Protein AF-A0AAP7IEJ0-F1 (afdb_monomer_lite)

Sequence (220 aa):
MKNLLIRNLKLRKWTIVIYAMLLLFSPLQLIIIPNSIFTNALYSAVAMILLFVSILDSGHVFRFNSKLGHRMAYDFFGSLPVSKKSLLNANYLTVIIFTLVGAAILSLYTMPNSHVSTSNIDFNISMPFSYIAVNFFAVPIAFKKYTEQKSDYISYIIYLLTMVILIPVIIVLLVVGICTLFNYSLGILNYFETIFNYGFLTLSIFCFVASYIIQYKKLI

pLDDT: mean 80.65, std 11.46, range [36.06, 94.75]

Radius of gyration: 19.85 Å; chains: 1; bounding box: 44×46×57 Å

Secondary structure (DSSP, 8-state):
-HHHHHHHHHHTHHHHHHHHHHHHHGGGGGTS-TTSHHHHHHHHHHHHHHHHHHHHHTTHHHHHHHHTTTTTHHHHHHHSSS-HHHHHHHHHHHHHHHHHHHHHHHHHS--------SSS------HHHHHHHHHHHHHHHH-SSBTTB--TT--HHHHHHIIIIIHHHHHHHHHHHHHHHTT--TTHHHHHHHHHHHHHHHHHHHHHHHHHHHHHHTT-

InterPro domains:
  IPR025699 ABC-2 membrane transporter-like [PF13346] (3-217)

Organism: NCBI:txid246432

Structure (mmCIF, N/CA/C/O backbone):
data_AF-A0AAP7IEJ0-F1
#
_entry.id   AF-A0AAP7IEJ0-F1
#
loop_
_atom_site.group_PDB
_atom_site.id
_atom_site.type_symbol
_atom_site.label_atom_id
_atom_site.label_alt_id
_atom_site.label_comp_id
_atom_site.label_asym_id
_atom_site.label_entity_id
_atom_site.label_seq_id
_atom_site.pdbx_PDB_ins_code
_atom_site.Cartn_x
_atom_site.Cartn_y
_atom_site.Cartn_z
_atom_site.occupancy
_atom_site.B_iso_or_equiv
_atom_site.auth_seq_id
_atom_site.auth_comp_id
_atom_site.auth_asym_id
_atom_site.auth_atom_id
_atom_site.pdbx_PDB_model_num
ATOM 1 N N . MET A 1 1 ? -9.147 -9.436 20.571 1.00 82.31 1 MET A N 1
ATOM 2 C CA . MET A 1 1 ? -8.418 -9.109 19.319 1.00 82.31 1 MET A CA 1
ATOM 3 C C . MET A 1 1 ? -8.530 -10.203 18.249 1.00 82.31 1 MET A C 1
ATOM 5 O O . MET A 1 1 ? -8.913 -9.872 17.136 1.00 82.31 1 MET A O 1
ATOM 9 N N . LYS A 1 2 ? -8.286 -11.491 18.557 1.00 85.50 2 LYS A N 1
ATOM 10 C CA . LYS A 1 2 ? -8.390 -12.614 17.591 1.00 85.50 2 LYS A CA 1
ATOM 11 C C . LYS A 1 2 ? -9.695 -12.622 16.775 1.00 85.50 2 LYS A C 1
ATOM 13 O O . LYS A 1 2 ? -9.652 -12.657 15.551 1.00 85.50 2 LYS A O 1
ATOM 18 N N . ASN A 1 3 ? -10.844 -12.492 17.438 1.00 86.62 3 ASN A N 1
ATOM 19 C CA . ASN A 1 3 ? -12.151 -12.499 16.764 1.00 86.62 3 ASN A CA 1
ATOM 20 C C . ASN A 1 3 ? -12.342 -11.313 15.799 1.00 86.62 3 ASN A C 1
ATOM 22 O O . ASN A 1 3 ? -12.987 -11.469 14.765 1.00 86.62 3 ASN A O 1
ATOM 26 N N . LEU A 1 4 ? -11.736 -10.152 16.086 1.00 84.75 4 LEU A N 1
ATOM 27 C CA . LEU A 1 4 ? -11.774 -8.984 15.196 1.00 84.75 4 LEU A CA 1
ATOM 28 C C . LEU A 1 4 ? -10.951 -9.224 13.930 1.00 84.75 4 LEU A C 1
ATOM 30 O O . LEU A 1 4 ? -11.407 -8.901 12.839 1.00 84.75 4 LEU A O 1
ATOM 34 N N . LEU A 1 5 ? -9.778 -9.850 14.056 1.00 85.00 5 LEU A N 1
ATOM 35 C CA . LEU A 1 5 ? -8.970 -10.232 12.896 1.00 85.00 5 LEU A CA 1
ATOM 36 C C . LEU A 1 5 ? -9.687 -11.271 12.030 1.00 85.00 5 LEU A C 1
ATOM 38 O O . LEU A 1 5 ? -9.751 -11.110 10.816 1.00 85.00 5 LEU A O 1
ATOM 42 N N . ILE A 1 6 ? -10.304 -12.286 12.643 1.00 87.75 6 ILE A N 1
ATOM 43 C CA . ILE A 1 6 ? -11.095 -13.290 11.914 1.00 87.75 6 ILE A CA 1
ATOM 44 C C . ILE A 1 6 ? -12.253 -12.625 11.163 1.00 87.75 6 ILE A C 1
ATOM 46 O O . ILE A 1 6 ? -12.478 -12.923 9.990 1.00 87.75 6 ILE A O 1
ATOM 50 N N . ARG A 1 7 ? -12.972 -11.694 11.803 1.00 88.69 7 ARG A N 1
ATOM 51 C CA . ARG A 1 7 ? -14.011 -10.894 11.142 1.00 88.69 7 ARG A CA 1
ATOM 52 C C . ARG A 1 7 ? -13.434 -10.141 9.945 1.00 88.69 7 ARG A C 1
ATOM 54 O O . ARG A 1 7 ? -13.989 -10.221 8.854 1.00 88.69 7 ARG A O 1
ATOM 61 N N . ASN A 1 8 ? -12.319 -9.441 10.134 1.00 87.69 8 ASN A N 1
ATOM 62 C CA . ASN A 1 8 ? -11.696 -8.641 9.085 1.00 87.69 8 ASN A CA 1
ATOM 63 C C . ASN A 1 8 ? -11.266 -9.499 7.881 1.00 87.69 8 ASN A C 1
ATOM 65 O O . ASN A 1 8 ? -11.499 -9.106 6.737 1.00 87.69 8 ASN A O 1
ATOM 69 N N . LEU A 1 9 ? -10.731 -10.699 8.128 1.00 86.81 9 LEU A N 1
ATOM 70 C CA . LEU A 1 9 ? -10.407 -11.680 7.088 1.00 86.81 9 LEU A CA 1
ATOM 71 C C . LEU A 1 9 ? -11.663 -12.179 6.360 1.00 86.81 9 LEU A C 1
ATOM 73 O O . LEU A 1 9 ? -11.697 -12.172 5.130 1.00 86.81 9 LEU A O 1
ATOM 77 N N . LYS A 1 10 ? -12.733 -12.527 7.089 1.00 87.94 10 LYS A N 1
ATOM 78 C CA . LYS A 1 10 ? -14.017 -12.950 6.493 1.00 87.94 10 LYS A CA 1
ATOM 79 C C . LYS A 1 10 ? -14.618 -11.866 5.594 1.00 87.94 10 LYS A C 1
ATOM 81 O O . LYS A 1 10 ? -15.086 -12.165 4.495 1.00 87.94 10 LYS A O 1
ATOM 86 N N . LEU A 1 11 ? -14.546 -10.601 6.011 1.00 86.06 11 LEU A N 1
ATOM 87 C CA . LEU A 1 11 ? -14.997 -9.459 5.206 1.00 86.06 11 LEU A CA 1
ATOM 88 C C . LEU A 1 11 ? -14.186 -9.307 3.907 1.00 86.06 11 LEU A C 1
ATOM 90 O O . LEU A 1 11 ? -14.676 -8.746 2.926 1.00 86.06 11 LEU A O 1
ATOM 94 N N . ARG A 1 12 ? -12.967 -9.846 3.850 1.00 86.38 12 ARG A N 1
ATOM 95 C CA . ARG A 1 12 ? -12.065 -9.783 2.691 1.00 86.38 12 ARG A CA 1
ATOM 96 C C . ARG A 1 12 ? -11.915 -11.108 1.943 1.00 86.38 12 ARG A C 1
ATOM 98 O O . ARG A 1 12 ? -10.995 -11.237 1.144 1.00 86.38 12 ARG A O 1
ATOM 105 N N . LYS A 1 13 ? -12.862 -12.043 2.102 1.00 87.94 13 LYS A N 1
ATOM 106 C CA . LYS A 1 13 ? -12.842 -13.353 1.422 1.00 87.94 13 LYS A CA 1
ATOM 107 C C . LYS A 1 13 ? -12.531 -13.272 -0.080 1.00 87.94 13 LYS A C 1
ATOM 109 O O . LYS A 1 13 ? -11.708 -14.027 -0.569 1.00 87.94 13 LYS A O 1
ATOM 114 N N . TRP A 1 14 ? -13.120 -12.311 -0.792 1.00 85.38 14 TRP A N 1
ATOM 115 C CA . TRP A 1 14 ? -12.901 -12.145 -2.232 1.00 85.38 14 TRP A CA 1
ATOM 116 C C . TRP A 1 14 ? -11.481 -11.692 -2.580 1.00 85.38 14 TRP A C 1
ATOM 118 O O . TRP A 1 14 ? -10.913 -12.201 -3.535 1.00 85.38 14 TRP A O 1
ATOM 128 N N . THR A 1 15 ? -10.884 -10.795 -1.789 1.00 85.88 15 THR A N 1
ATOM 129 C CA . THR A 1 15 ? -9.477 -10.400 -1.973 1.00 85.88 15 THR A CA 1
ATOM 130 C C . THR A 1 15 ? -8.556 -11.599 -1.755 1.00 85.88 15 THR A C 1
ATOM 132 O O . THR A 1 15 ? -7.642 -11.813 -2.536 1.00 85.88 15 THR A O 1
ATOM 135 N N . ILE A 1 16 ? -8.847 -12.432 -0.749 1.00 87.44 16 ILE A N 1
ATOM 136 C CA . ILE A 1 16 ? -8.089 -13.665 -0.485 1.00 87.44 16 ILE A CA 1
ATOM 137 C C . ILE A 1 16 ? -8.196 -14.638 -1.668 1.00 87.44 16 ILE A C 1
ATOM 139 O O . ILE A 1 16 ? -7.188 -15.200 -2.079 1.00 87.44 16 ILE A O 1
ATOM 143 N N . VAL A 1 17 ? -9.391 -14.810 -2.242 1.00 87.94 17 VAL A N 1
ATOM 144 C CA . VAL A 1 17 ? -9.594 -15.658 -3.431 1.00 87.94 17 VAL A CA 1
ATOM 145 C C . VAL A 1 17 ? -8.791 -15.135 -4.624 1.00 87.94 17 VAL A C 1
ATOM 147 O O . VAL A 1 17 ? -8.100 -15.917 -5.269 1.00 87.94 17 VAL A O 1
ATOM 150 N N . ILE A 1 18 ? -8.825 -13.824 -4.885 1.00 86.50 18 ILE A N 1
ATOM 151 C CA . ILE A 1 18 ? -8.051 -13.202 -5.973 1.00 86.50 18 ILE A CA 1
ATOM 152 C C . ILE A 1 18 ? -6.549 -13.419 -5.757 1.00 86.50 18 ILE A C 1
ATOM 154 O O . ILE A 1 18 ? -5.851 -13.833 -6.675 1.00 86.50 18 ILE A O 1
ATOM 158 N N . TYR A 1 19 ? -6.054 -13.199 -4.539 1.00 88.31 19 TYR A N 1
ATOM 159 C CA . TYR A 1 19 ? -4.651 -13.428 -4.195 1.00 88.31 19 TYR A CA 1
ATOM 160 C C . TYR A 1 19 ? -4.240 -14.894 -4.364 1.00 88.31 19 TYR A C 1
ATOM 162 O O . TYR A 1 19 ? -3.171 -15.167 -4.899 1.00 88.31 19 TYR A O 1
ATOM 170 N N . ALA A 1 20 ? -5.091 -15.839 -3.957 1.00 88.00 20 ALA A N 1
ATOM 171 C CA . ALA A 1 20 ? -4.837 -17.263 -4.145 1.00 88.00 20 ALA A CA 1
ATOM 172 C C . ALA A 1 20 ? -4.776 -17.637 -5.634 1.00 88.00 20 ALA A C 1
ATOM 174 O O . ALA A 1 20 ? -3.869 -18.357 -6.041 1.00 88.00 20 ALA A O 1
ATOM 175 N N . MET A 1 21 ? -5.689 -17.107 -6.455 1.00 86.69 21 MET A N 1
ATOM 176 C CA . MET A 1 21 ? -5.659 -17.301 -7.909 1.00 86.69 21 MET A CA 1
ATOM 177 C C . MET A 1 21 ? -4.380 -16.728 -8.523 1.00 86.69 21 MET A C 1
ATOM 179 O O . MET A 1 21 ? -3.697 -17.425 -9.265 1.00 86.69 21 MET A O 1
ATOM 183 N N . LEU A 1 22 ? -4.010 -15.493 -8.174 1.00 85.44 22 LEU A N 1
ATOM 184 C CA . LEU A 1 22 ? -2.763 -14.884 -8.640 1.00 85.44 22 LEU A CA 1
ATOM 185 C C . LEU A 1 22 ? -1.536 -15.702 -8.225 1.00 85.44 22 LEU A C 1
ATOM 187 O O . LEU A 1 22 ? -0.603 -15.852 -9.004 1.00 85.44 22 LEU A O 1
ATOM 191 N N . LEU A 1 23 ? -1.513 -16.266 -7.023 1.00 87.12 23 LEU A N 1
ATOM 192 C CA . LEU A 1 23 ? -0.389 -17.092 -6.594 1.00 87.12 23 LEU A CA 1
ATOM 193 C C . LEU A 1 23 ? -0.314 -18.392 -7.412 1.00 87.12 23 LEU A C 1
ATOM 195 O O . LEU A 1 23 ? 0.764 -18.750 -7.885 1.00 87.12 23 LEU A O 1
ATOM 199 N N . LEU A 1 24 ? -1.455 -19.043 -7.660 1.00 85.50 24 LEU A N 1
ATOM 200 C CA . LEU A 1 24 ? -1.544 -20.258 -8.480 1.00 85.50 24 LEU A CA 1
ATOM 201 C C . LEU A 1 24 ? -1.127 -20.033 -9.937 1.00 85.50 24 LEU A C 1
ATOM 203 O O . LEU A 1 24 ? -0.534 -20.923 -10.539 1.00 85.50 24 LEU A O 1
ATOM 207 N N . PHE A 1 25 ? -1.418 -18.857 -10.497 1.00 82.69 25 PHE A N 1
ATOM 208 C CA . PHE A 1 25 ? -1.042 -18.515 -11.869 1.00 82.69 25 PHE A CA 1
ATOM 209 C C . PHE A 1 25 ? 0.385 -17.972 -12.003 1.00 82.69 25 PHE A C 1
ATOM 211 O O . PHE A 1 25 ? 0.935 -18.011 -13.101 1.00 82.69 25 PHE A O 1
ATOM 218 N N . SER A 1 26 ? 1.018 -17.536 -10.908 1.00 80.69 26 SER A N 1
ATOM 219 C CA . SER A 1 26 ? 2.385 -17.003 -10.937 1.00 80.69 26 SER A CA 1
ATOM 220 C C . SER A 1 26 ? 3.431 -17.917 -11.604 1.00 80.69 26 SER A C 1
ATOM 222 O O . SER A 1 26 ? 4.205 -17.393 -12.400 1.00 80.69 26 SER A O 1
ATOM 224 N N . PRO A 1 27 ? 3.479 -19.255 -11.406 1.00 78.94 27 PRO A N 1
ATOM 225 C CA . PRO A 1 27 ? 4.491 -20.087 -12.062 1.00 78.94 27 PRO A CA 1
ATOM 226 C C . PRO A 1 27 ? 4.296 -20.205 -13.578 1.00 78.94 27 PRO A C 1
ATOM 228 O O . PRO A 1 27 ? 5.261 -20.485 -14.285 1.00 78.94 27 PRO A O 1
ATOM 231 N N . LEU A 1 28 ? 3.087 -19.964 -14.105 1.00 74.56 28 LEU A N 1
ATOM 232 C CA . LEU A 1 28 ? 2.837 -20.059 -15.548 1.00 74.56 28 LEU A CA 1
ATOM 233 C C . LEU A 1 28 ? 3.659 -19.043 -16.342 1.00 74.56 28 LEU A C 1
ATOM 235 O O . LEU A 1 28 ? 4.003 -19.313 -17.489 1.00 74.56 28 LEU A O 1
ATOM 239 N N . GLN A 1 29 ? 4.036 -17.916 -15.732 1.00 71.06 29 GLN A N 1
ATOM 240 C CA . GLN A 1 29 ? 4.868 -16.908 -16.388 1.00 71.06 29 GLN A CA 1
ATOM 241 C C . GLN A 1 29 ? 6.265 -17.430 -16.763 1.00 71.06 29 GLN A C 1
ATOM 243 O O . GLN A 1 29 ? 6.878 -16.889 -17.677 1.00 71.06 29 GLN A O 1
ATOM 248 N N . LEU A 1 30 ? 6.766 -18.462 -16.066 1.00 70.81 30 LEU A N 1
ATOM 249 C CA . LEU A 1 30 ? 8.084 -19.059 -16.312 1.00 70.81 30 LEU A CA 1
ATOM 250 C C . LEU A 1 30 ? 8.079 -19.992 -17.529 1.00 70.81 30 LEU A C 1
ATOM 252 O O . LEU A 1 30 ? 9.132 -20.305 -18.071 1.00 70.81 30 LEU A O 1
ATOM 256 N N . ILE A 1 31 ? 6.895 -20.449 -17.946 1.00 67.31 31 ILE A N 1
ATOM 257 C CA . ILE A 1 31 ? 6.710 -21.364 -19.081 1.00 67.31 31 ILE A CA 1
ATOM 258 C C . ILE A 1 31 ? 6.641 -20.579 -20.402 1.00 67.31 31 ILE A C 1
ATOM 260 O O . ILE A 1 31 ? 6.832 -21.136 -21.483 1.00 67.31 31 ILE A O 1
ATOM 264 N N . ILE A 1 32 ? 6.383 -19.271 -20.336 1.00 65.25 32 ILE A N 1
ATOM 265 C CA . ILE A 1 32 ? 6.261 -18.421 -21.516 1.00 65.25 32 ILE A CA 1
ATOM 266 C C . ILE A 1 32 ? 7.674 -18.076 -22.012 1.00 65.25 32 ILE A C 1
ATOM 268 O O . ILE A 1 32 ? 8.418 -17.341 -21.373 1.00 65.25 32 ILE A O 1
ATOM 272 N N . ILE A 1 33 ? 8.057 -18.621 -23.167 1.00 60.66 33 ILE A N 1
ATOM 273 C CA . ILE A 1 33 ? 9.369 -18.373 -23.778 1.00 60.66 33 ILE A CA 1
ATOM 274 C C . ILE A 1 33 ? 9.371 -16.957 -24.381 1.00 60.66 33 ILE A C 1
ATOM 276 O O . ILE A 1 33 ? 8.570 -16.685 -25.281 1.00 60.66 33 ILE A O 1
ATOM 280 N N . PRO A 1 34 ? 10.256 -16.045 -23.945 1.00 57.97 34 PRO A N 1
ATOM 281 C CA . PRO A 1 34 ? 10.328 -14.708 -24.509 1.00 57.97 34 PRO A CA 1
ATOM 282 C C . PRO A 1 34 ? 11.069 -14.804 -25.840 1.00 57.97 34 PRO A C 1
ATOM 284 O O . PRO A 1 34 ? 12.282 -14.948 -25.821 1.00 57.97 34 PRO A O 1
ATOM 287 N N . ASN A 1 35 ? 10.355 -14.829 -26.975 1.00 61.56 35 ASN A N 1
AT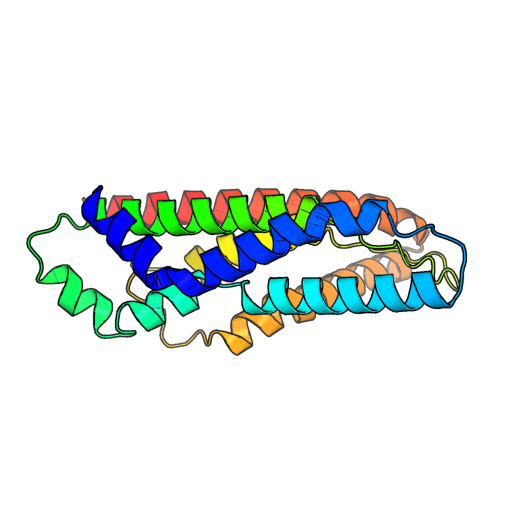OM 288 C CA . ASN A 1 35 ? 10.912 -14.524 -28.313 1.00 61.56 35 ASN A CA 1
ATOM 289 C C . ASN A 1 35 ? 9.889 -14.560 -29.469 1.00 61.56 35 ASN A C 1
ATOM 291 O O . ASN A 1 35 ? 10.276 -14.548 -30.635 1.00 61.56 35 ASN A O 1
ATOM 295 N N . SER A 1 36 ? 8.580 -14.568 -29.191 1.00 70.25 36 SER A N 1
ATOM 296 C CA . SER A 1 36 ? 7.550 -14.448 -30.232 1.00 70.25 36 SER A CA 1
ATOM 297 C C . SER A 1 36 ? 6.639 -13.239 -29.999 1.00 70.25 36 SER A C 1
ATOM 299 O O . SER A 1 36 ? 6.396 -12.817 -28.866 1.00 70.25 36 SER A O 1
ATOM 301 N N . ILE A 1 37 ? 6.082 -12.688 -31.080 1.00 71.44 37 ILE A N 1
ATOM 302 C CA . ILE A 1 37 ? 5.091 -11.598 -31.014 1.00 71.44 37 ILE A CA 1
ATOM 303 C C . ILE A 1 37 ? 3.883 -12.025 -30.162 1.00 71.44 37 ILE A C 1
ATOM 305 O O . ILE A 1 37 ? 3.365 -11.243 -29.367 1.00 71.44 37 ILE A O 1
ATOM 309 N N . PHE A 1 38 ? 3.484 -13.295 -30.271 1.00 71.75 38 PHE A N 1
ATOM 310 C CA . PHE A 1 38 ? 2.384 -13.876 -29.507 1.00 71.75 38 PHE A CA 1
ATOM 311 C C . PHE A 1 38 ? 2.667 -13.910 -27.998 1.00 71.75 38 PHE A C 1
ATOM 313 O O . PHE A 1 38 ? 1.821 -13.516 -27.197 1.00 71.75 38 PHE A O 1
ATOM 320 N N . THR A 1 39 ? 3.875 -14.311 -27.596 1.00 71.25 39 THR A N 1
ATOM 321 C CA . THR A 1 39 ? 4.274 -14.338 -26.181 1.00 71.25 39 THR A CA 1
ATOM 322 C C . THR A 1 39 ? 4.353 -12.932 -25.589 1.00 71.25 39 THR A C 1
ATOM 324 O O . THR A 1 39 ? 3.907 -12.727 -24.465 1.00 71.25 39 THR A O 1
ATOM 327 N N . ASN A 1 40 ? 4.811 -11.937 -26.357 1.00 70.38 40 ASN A N 1
ATOM 328 C CA . ASN A 1 40 ? 4.837 -10.538 -25.911 1.00 70.38 40 ASN A CA 1
ATOM 329 C C . ASN A 1 40 ? 3.425 -9.962 -25.713 1.00 70.38 40 ASN A C 1
ATOM 331 O O . ASN A 1 40 ? 3.187 -9.248 -24.739 1.00 70.38 40 ASN A O 1
ATOM 335 N N . ALA A 1 41 ? 2.480 -10.299 -26.597 1.00 73.81 41 ALA A N 1
ATOM 336 C CA . ALA A 1 41 ? 1.078 -9.905 -26.455 1.00 73.81 41 ALA A CA 1
ATOM 337 C C . ALA A 1 41 ? 0.404 -10.559 -25.233 1.00 73.81 41 ALA A C 1
ATOM 339 O O . ALA A 1 41 ? -0.362 -9.911 -24.521 1.00 73.81 41 ALA A O 1
ATOM 340 N N . LEU A 1 42 ? 0.715 -11.827 -24.945 1.00 73.00 42 LEU A N 1
ATOM 341 C CA . LEU A 1 42 ? 0.241 -12.495 -23.730 1.00 73.00 42 LEU A CA 1
ATOM 342 C C . LEU A 1 42 ? 0.823 -11.855 -22.464 1.00 73.00 42 LEU A C 1
ATOM 344 O O . LEU A 1 42 ? 0.076 -11.582 -21.525 1.00 73.00 42 LEU A O 1
ATOM 348 N N . TYR A 1 43 ? 2.125 -11.558 -22.443 1.00 72.88 43 TYR A N 1
ATOM 349 C CA . TYR A 1 43 ? 2.759 -10.880 -21.311 1.00 72.88 43 TYR A CA 1
ATOM 350 C C . TYR A 1 43 ? 2.184 -9.484 -21.064 1.00 72.88 43 TYR A C 1
ATOM 352 O O . TYR A 1 43 ? 1.935 -9.133 -19.911 1.00 72.88 43 TYR A O 1
ATOM 360 N N . SER A 1 44 ? 1.934 -8.694 -22.112 1.00 71.56 44 SER A N 1
ATOM 361 C CA . SER A 1 44 ? 1.339 -7.361 -21.958 1.00 71.56 44 SER A CA 1
ATOM 362 C C . SER A 1 44 ? -0.105 -7.428 -21.449 1.00 71.56 44 SER A C 1
ATOM 364 O O . SER A 1 44 ? -0.490 -6.625 -20.599 1.00 71.56 44 SER A O 1
ATOM 366 N N . ALA A 1 45 ? -0.888 -8.420 -21.884 1.00 77.44 45 ALA A N 1
ATOM 367 C CA . ALA A 1 45 ? -2.232 -8.658 -21.363 1.00 77.44 45 ALA A CA 1
ATOM 368 C C . ALA A 1 45 ? -2.208 -9.038 -19.873 1.00 77.44 45 ALA A C 1
ATOM 370 O O . ALA A 1 45 ? -2.962 -8.472 -19.078 1.00 77.44 45 ALA A O 1
ATOM 371 N N . VAL A 1 46 ? -1.307 -9.942 -19.471 1.00 77.00 46 VAL A N 1
ATOM 372 C CA . VAL A 1 46 ? -1.106 -10.309 -18.059 1.00 77.00 46 VAL A CA 1
ATOM 373 C C . VAL A 1 46 ? -0.667 -9.092 -17.243 1.00 77.00 46 VAL A C 1
ATOM 375 O O . VAL A 1 46 ? -1.219 -8.845 -16.170 1.00 77.00 46 VAL A O 1
ATOM 378 N N . ALA A 1 47 ? 0.257 -8.285 -17.768 1.00 73.81 47 ALA A N 1
ATOM 379 C CA . ALA A 1 47 ? 0.706 -7.056 -17.129 1.00 73.81 47 ALA A CA 1
ATOM 380 C C . ALA A 1 47 ? -0.442 -6.054 -16.918 1.00 73.81 47 ALA A C 1
ATOM 382 O O . ALA A 1 47 ? -0.602 -5.512 -15.824 1.00 73.81 47 ALA A O 1
ATOM 383 N N . MET A 1 48 ? -1.299 -5.866 -17.923 1.00 76.50 48 MET A N 1
ATOM 384 C CA . MET A 1 48 ? -2.472 -4.996 -17.825 1.00 76.50 48 MET A CA 1
ATOM 385 C C . MET A 1 48 ? -3.472 -5.495 -16.773 1.00 76.50 48 MET A C 1
ATOM 387 O O . MET A 1 48 ? -3.980 -4.704 -15.978 1.00 76.50 48 MET A O 1
ATOM 391 N N . ILE A 1 49 ? -3.730 -6.807 -16.721 1.00 80.50 49 ILE A N 1
ATOM 392 C CA . ILE A 1 49 ? -4.605 -7.412 -15.705 1.00 80.50 49 ILE A CA 1
ATOM 393 C C . ILE A 1 49 ? -4.031 -7.182 -14.305 1.00 80.50 49 ILE A C 1
ATOM 395 O O . ILE A 1 49 ? -4.759 -6.774 -13.402 1.00 80.50 49 ILE A O 1
ATOM 399 N N . LEU A 1 50 ? -2.730 -7.402 -14.116 1.00 79.38 50 LEU A N 1
ATOM 400 C CA . LEU A 1 50 ? -2.059 -7.192 -12.833 1.00 79.38 50 LEU A CA 1
ATOM 401 C C . LEU A 1 50 ? -2.088 -5.729 -12.396 1.00 79.38 50 LEU A C 1
ATOM 403 O O . LEU A 1 50 ? -2.335 -5.456 -11.224 1.00 79.38 50 LEU A O 1
ATOM 407 N N . LEU A 1 51 ? -1.883 -4.796 -13.327 1.00 79.69 51 LEU A N 1
ATOM 408 C CA . LEU A 1 51 ? -2.012 -3.362 -13.080 1.00 79.69 51 LEU A CA 1
ATOM 409 C C . LEU A 1 51 ? -3.449 -3.008 -12.680 1.00 79.69 51 LEU A C 1
ATOM 411 O O . LEU A 1 51 ? -3.674 -2.307 -11.698 1.00 79.69 51 LEU A O 1
ATOM 415 N N . PHE A 1 52 ? -4.449 -3.542 -13.376 1.00 80.94 52 PHE A N 1
ATOM 416 C CA . PHE A 1 52 ? -5.844 -3.308 -13.019 1.00 80.94 52 PHE A CA 1
ATOM 417 C C . PHE A 1 52 ? -6.185 -3.866 -11.629 1.00 80.94 52 PHE A C 1
ATOM 419 O O . PHE A 1 52 ? -6.825 -3.188 -10.821 1.00 80.94 52 PHE A O 1
ATOM 426 N N . VAL A 1 53 ? -5.718 -5.078 -11.315 1.00 81.44 53 VAL A N 1
ATOM 427 C CA . VAL A 1 53 ? -5.906 -5.689 -9.994 1.00 81.44 53 VAL A CA 1
ATOM 428 C C . VAL A 1 53 ? -5.184 -4.889 -8.910 1.00 81.44 53 VAL A C 1
ATOM 430 O O . VAL A 1 53 ? -5.773 -4.657 -7.854 1.00 81.44 53 VAL A O 1
ATOM 433 N N . SER A 1 54 ? -3.959 -4.414 -9.155 1.00 81.81 54 SER A N 1
ATOM 434 C CA . SER A 1 54 ? -3.221 -3.603 -8.183 1.00 81.81 54 SER A CA 1
ATOM 435 C C . SER A 1 54 ? -3.916 -2.271 -7.916 1.00 81.81 54 SER A C 1
ATOM 437 O O . SER A 1 54 ? -4.003 -1.870 -6.758 1.00 81.81 54 SER A O 1
ATOM 439 N N . ILE A 1 55 ? -4.488 -1.614 -8.931 1.00 83.00 55 ILE A N 1
ATOM 440 C CA . ILE A 1 55 ? -5.256 -0.372 -8.762 1.00 83.00 55 ILE A CA 1
ATOM 441 C C . ILE A 1 55 ? -6.552 -0.628 -7.989 1.00 83.00 55 ILE A C 1
ATOM 443 O O . ILE A 1 55 ? -6.842 0.079 -7.024 1.00 83.00 55 ILE A O 1
ATOM 447 N N . LEU A 1 56 ? -7.330 -1.644 -8.373 1.00 80.38 56 LEU A N 1
ATOM 448 C CA . LEU A 1 56 ? -8.592 -1.977 -7.700 1.00 80.38 56 LEU A CA 1
ATOM 449 C C . LEU A 1 56 ? -8.404 -2.412 -6.247 1.00 80.38 56 LEU A C 1
ATOM 451 O O . LEU A 1 56 ? -9.293 -2.244 -5.401 1.00 80.38 56 LEU A O 1
ATOM 455 N N . ASP A 1 57 ? -7.275 -3.046 -5.960 1.00 83.50 57 ASP A N 1
ATOM 456 C CA . ASP A 1 57 ? -6.952 -3.487 -4.618 1.00 83.50 57 ASP A CA 1
ATOM 457 C C . ASP A 1 57 ? -6.143 -2.451 -3.829 1.00 83.50 57 ASP A C 1
ATOM 459 O O . ASP A 1 57 ? -6.080 -2.524 -2.606 1.00 83.50 57 ASP A O 1
ATOM 463 N N . SER A 1 58 ? -5.627 -1.413 -4.488 1.00 84.12 58 SER A N 1
ATOM 464 C CA . SER A 1 58 ? -5.083 -0.234 -3.822 1.00 84.12 58 SER A CA 1
ATOM 465 C C . SER A 1 58 ? -6.172 0.534 -3.075 1.00 84.12 58 SER A C 1
ATOM 467 O O . SER A 1 58 ? -7.358 0.536 -3.426 1.00 84.12 58 SER A O 1
ATOM 469 N N . GLY A 1 59 ? -5.771 1.207 -1.998 1.00 82.00 59 GLY A N 1
ATOM 470 C CA . GLY A 1 59 ? -6.697 1.905 -1.115 1.00 82.00 59 GLY A CA 1
ATOM 471 C C . GLY A 1 59 ? -7.665 0.941 -0.427 1.00 82.00 59 GLY A C 1
ATOM 472 O O . GLY A 1 59 ? -8.807 1.301 -0.128 1.00 82.00 59 GLY A O 1
ATOM 473 N N . HIS A 1 60 ? -7.250 -0.296 -0.141 1.00 87.19 60 HIS A N 1
ATOM 474 C CA . HIS A 1 60 ? -8.166 -1.302 0.395 1.00 87.19 60 HIS A CA 1
ATOM 475 C C . HIS A 1 60 ? -8.755 -0.955 1.758 1.00 87.19 60 HIS A C 1
ATOM 477 O O . HIS A 1 60 ? -9.742 -1.562 2.173 1.00 87.19 60 HIS A O 1
ATOM 483 N N . VAL A 1 61 ? -8.171 0.001 2.479 1.00 87.56 61 VAL A N 1
ATOM 484 C CA . VAL A 1 61 ? -8.723 0.536 3.731 1.00 87.56 61 VAL A CA 1
ATOM 485 C C . VAL A 1 61 ? -10.117 1.130 3.502 1.00 87.56 61 VAL A C 1
ATOM 487 O O . VAL A 1 61 ? -11.027 0.876 4.288 1.00 87.56 61 VAL A O 1
ATOM 490 N N . PHE A 1 62 ? -10.333 1.811 2.372 1.00 86.38 62 PHE A N 1
ATOM 491 C CA . PHE A 1 62 ? -11.638 2.352 1.982 1.00 86.38 62 PHE A CA 1
ATOM 492 C C . PHE A 1 62 ? -12.673 1.249 1.752 1.00 86.38 62 PHE A C 1
ATOM 494 O O . PHE A 1 62 ? -13.782 1.310 2.287 1.00 86.38 62 PHE A O 1
ATOM 501 N N . ARG A 1 63 ? -12.295 0.203 1.005 1.00 84.75 63 ARG A N 1
ATOM 502 C CA . ARG A 1 63 ? -13.154 -0.966 0.754 1.00 84.75 63 ARG A CA 1
ATOM 503 C C . ARG A 1 63 ? -13.467 -1.707 2.048 1.00 84.75 63 ARG A C 1
ATOM 505 O O . ARG A 1 63 ? -14.595 -2.136 2.264 1.00 84.75 63 ARG A O 1
ATOM 512 N N . PHE A 1 64 ? -12.506 -1.821 2.950 1.00 85.19 64 PHE A N 1
ATOM 513 C CA . PHE A 1 64 ? -12.753 -2.424 4.251 1.00 85.19 64 PHE A CA 1
ATOM 514 C C . PHE A 1 64 ? -13.710 -1.599 5.110 1.00 85.19 64 PHE A C 1
ATOM 516 O O . PHE A 1 64 ? -14.669 -2.165 5.625 1.00 85.19 64 PHE A O 1
ATOM 523 N N . ASN A 1 65 ? -13.547 -0.275 5.164 1.00 85.94 65 ASN A N 1
ATOM 524 C CA . ASN A 1 65 ? -14.493 0.598 5.856 1.00 85.94 65 ASN A CA 1
ATOM 525 C C . ASN A 1 65 ? -15.915 0.512 5.272 1.00 85.94 65 ASN A C 1
ATOM 527 O O . ASN A 1 65 ? -16.892 0.506 6.015 1.00 85.94 65 ASN A O 1
ATOM 531 N N . SER A 1 66 ? -16.048 0.384 3.946 1.00 83.50 66 SER A N 1
ATOM 532 C CA . SER A 1 66 ? -17.363 0.187 3.314 1.00 83.50 66 SER A CA 1
ATOM 533 C C . SER A 1 66 ? -18.064 -1.078 3.819 1.00 83.50 66 SER A C 1
ATOM 535 O O . SER A 1 66 ? -19.224 -1.033 4.218 1.00 83.50 66 SER A O 1
ATOM 537 N N . LYS A 1 67 ? -17.323 -2.187 3.938 1.00 84.69 67 LYS A N 1
ATOM 538 C CA . LYS A 1 67 ? -17.844 -3.464 4.449 1.00 84.69 67 LYS A CA 1
ATOM 539 C C . LYS A 1 67 ? -18.111 -3.470 5.953 1.00 84.69 67 LYS A C 1
ATOM 541 O O . LYS A 1 67 ? -18.814 -4.351 6.432 1.00 84.69 67 LYS A O 1
ATOM 546 N N . LEU A 1 68 ? -17.542 -2.519 6.690 1.00 81.81 68 LEU A N 1
ATOM 547 C CA . LEU A 1 68 ? -17.806 -2.320 8.112 1.00 81.81 68 LEU A CA 1
ATOM 548 C C . LEU A 1 68 ? -19.088 -1.512 8.384 1.00 81.81 68 LEU A C 1
ATOM 550 O O . LEU A 1 68 ? -19.482 -1.418 9.541 1.00 81.81 68 LEU A O 1
ATOM 554 N N . GLY A 1 69 ? -19.745 -0.952 7.361 1.00 78.44 69 GLY A N 1
ATOM 555 C CA . GLY A 1 69 ? -20.952 -0.129 7.528 1.00 78.44 69 GLY A CA 1
ATOM 556 C C . GLY A 1 69 ? -20.737 1.370 7.295 1.00 78.44 69 GLY A C 1
ATOM 557 O O . GLY A 1 69 ? -21.531 2.189 7.756 1.00 78.44 69 GLY A O 1
ATOM 558 N N . HIS A 1 70 ? -19.675 1.752 6.574 1.00 81.62 70 HIS A N 1
ATOM 559 C CA . HIS A 1 70 ? -19.373 3.137 6.196 1.00 81.62 70 HIS A CA 1
ATOM 560 C C . HIS A 1 70 ? -19.313 4.105 7.389 1.00 81.62 70 HIS A C 1
ATOM 562 O O . HIS A 1 70 ? -18.359 4.058 8.157 1.00 81.62 70 HIS A O 1
ATOM 568 N N . ARG A 1 71 ? -20.281 5.026 7.500 1.00 74.69 71 ARG A N 1
ATOM 569 C CA . ARG A 1 71 ? -20.329 6.072 8.532 1.00 74.69 71 ARG A CA 1
ATOM 570 C C . ARG A 1 71 ? -20.805 5.528 9.876 1.00 74.69 71 ARG A C 1
ATOM 572 O O . ARG A 1 71 ? -20.312 5.963 10.906 1.00 74.69 71 ARG A O 1
ATOM 579 N N . MET A 1 72 ? -21.686 4.528 9.846 1.00 75.38 72 MET A N 1
ATOM 580 C CA . MET A 1 72 ? -22.261 3.904 11.042 1.00 75.38 72 MET A CA 1
ATOM 581 C C . MET A 1 72 ? -21.294 2.921 11.713 1.00 75.38 72 MET A C 1
ATOM 583 O O . MET A 1 72 ? -21.554 2.462 12.822 1.00 75.38 72 MET A O 1
ATOM 587 N N . ALA A 1 73 ? -20.183 2.580 11.047 1.00 77.56 73 ALA A N 1
ATOM 588 C CA . ALA A 1 73 ? -19.202 1.629 11.556 1.00 77.56 73 ALA A CA 1
ATOM 589 C C . ALA A 1 73 ? -18.658 2.071 12.920 1.00 77.56 73 ALA A C 1
ATOM 591 O O . ALA A 1 73 ? -18.601 1.268 13.849 1.00 77.56 73 ALA A O 1
ATOM 592 N N . TYR A 1 74 ? -18.299 3.348 13.060 1.00 79.38 74 TYR A N 1
ATOM 593 C CA . TYR A 1 74 ? -17.760 3.870 14.312 1.00 79.38 74 TYR A CA 1
ATOM 594 C C . TYR A 1 74 ? -18.762 3.748 15.471 1.00 79.38 74 TYR A C 1
ATOM 596 O O . TYR A 1 74 ? -18.407 3.205 16.516 1.00 79.38 74 TYR A O 1
ATOM 604 N N . ASP A 1 75 ? -20.014 4.163 15.270 1.00 77.12 75 ASP A N 1
ATOM 605 C CA . ASP A 1 75 ? -21.041 4.135 16.320 1.00 77.12 75 ASP A CA 1
ATOM 606 C C . ASP A 1 75 ? -21.418 2.697 16.701 1.00 77.12 75 ASP A C 1
ATOM 608 O O . ASP A 1 75 ? -21.503 2.352 17.881 1.00 77.12 75 ASP A O 1
ATOM 612 N N . PHE A 1 76 ? -21.543 1.816 15.705 1.00 81.50 76 PHE A N 1
ATOM 613 C CA . PHE A 1 76 ? -21.833 0.405 15.932 1.00 81.50 76 PHE A CA 1
ATOM 614 C C . PHE A 1 76 ? -20.701 -0.291 16.696 1.00 81.50 76 PHE A C 1
ATOM 616 O O . PHE A 1 76 ? -20.941 -0.927 17.722 1.00 81.50 76 PHE A O 1
ATOM 623 N N . PHE A 1 77 ? -19.449 -0.155 16.250 1.00 78.50 77 PHE A N 1
ATOM 624 C CA . PHE A 1 77 ? -18.318 -0.799 16.923 1.00 78.50 77 PHE A CA 1
ATOM 625 C C . PHE A 1 77 ? -17.957 -0.142 18.255 1.00 78.50 77 PHE A C 1
ATOM 627 O O . PHE A 1 77 ? -17.401 -0.821 19.116 1.00 78.50 77 PHE A O 1
ATOM 634 N N . GLY A 1 78 ? -18.312 1.130 18.449 1.00 75.25 78 GLY A N 1
ATOM 635 C CA . GLY A 1 78 ? -18.225 1.818 19.733 1.00 75.25 78 GLY A CA 1
ATOM 636 C C . GLY A 1 78 ? -19.223 1.302 20.774 1.00 75.25 78 GLY A C 1
ATOM 637 O O . GLY A 1 78 ? -18.932 1.386 21.963 1.00 75.25 78 GLY A O 1
ATOM 638 N N . SER A 1 79 ? -20.355 0.734 20.340 1.00 79.31 79 SER A N 1
ATOM 639 C CA . SER A 1 79 ? -21.367 0.134 21.226 1.00 79.31 79 SER A CA 1
ATOM 640 C C . SER A 1 79 ? -21.047 -1.301 21.665 1.00 79.31 79 SER A C 1
ATOM 642 O O . SER A 1 79 ? -21.621 -1.802 22.631 1.00 79.31 79 SER A O 1
ATOM 644 N N . LEU A 1 80 ? -20.127 -1.983 20.973 1.00 82.31 80 LEU A N 1
ATOM 645 C CA . LEU A 1 80 ? -19.739 -3.346 21.328 1.00 82.31 80 LEU A CA 1
ATOM 646 C C . LEU A 1 80 ? -18.848 -3.358 22.581 1.00 82.31 80 LEU A C 1
ATOM 648 O O . LEU A 1 80 ? -18.051 -2.438 22.771 1.00 82.31 80 LEU A O 1
ATOM 652 N N . PRO A 1 81 ? -18.877 -4.437 23.390 1.00 81.31 81 PRO A N 1
ATOM 653 C CA . PRO A 1 81 ? -18.011 -4.604 24.559 1.00 81.31 81 PRO A CA 1
ATOM 654 C C . PRO A 1 81 ? -16.576 -4.971 24.135 1.00 81.31 81 PRO A C 1
ATOM 656 O O . PRO A 1 81 ? -16.045 -6.036 24.450 1.00 81.31 81 PRO A O 1
ATOM 659 N N . VAL A 1 82 ? -15.948 -4.107 23.339 1.00 81.88 82 VAL A N 1
ATOM 660 C CA . VAL A 1 82 ? -14.635 -4.307 22.728 1.00 81.88 82 VAL A CA 1
ATOM 661 C C . VAL A 1 82 ? -13.796 -3.060 22.964 1.00 81.88 82 VAL A C 1
ATOM 663 O O . VAL A 1 82 ? -14.235 -1.940 22.724 1.00 81.88 82 VAL A O 1
ATOM 666 N N . SER A 1 83 ? -12.550 -3.233 23.408 1.00 84.94 83 SER A N 1
ATOM 667 C CA . SER A 1 83 ? -11.680 -2.083 23.652 1.00 84.94 83 SER A CA 1
ATOM 668 C C . SER A 1 83 ? -11.327 -1.370 22.342 1.00 84.94 83 SER A C 1
ATOM 670 O O . SER A 1 83 ? -10.895 -2.010 21.377 1.00 84.94 83 SER A O 1
ATOM 672 N N . LYS A 1 84 ? -11.433 -0.034 22.326 1.00 84.25 84 LYS A N 1
ATOM 673 C CA . LYS A 1 84 ? -11.084 0.808 21.164 1.00 84.25 84 LYS A CA 1
ATOM 674 C C . LYS A 1 84 ? -9.643 0.580 20.691 1.00 84.25 84 LYS A C 1
ATOM 676 O O . LYS A 1 84 ? -9.378 0.524 19.495 1.00 84.25 84 LYS A O 1
ATOM 681 N N . LYS A 1 85 ? -8.721 0.331 21.627 1.00 86.12 85 LYS A N 1
ATOM 682 C CA . LYS A 1 85 ? -7.340 -0.083 21.332 1.00 86.12 85 LYS A CA 1
ATOM 683 C C . LYS A 1 85 ? -7.281 -1.387 20.531 1.00 86.12 85 LYS A C 1
ATOM 685 O O . LYS A 1 85 ? -6.526 -1.489 19.571 1.00 86.12 85 LYS A O 1
ATOM 690 N N . SER A 1 86 ? -8.075 -2.395 20.897 1.00 86.38 86 SER A N 1
ATOM 691 C CA . SER A 1 86 ? -8.087 -3.666 20.161 1.00 86.38 86 SER A CA 1
ATOM 692 C C . SER A 1 86 ? -8.693 -3.542 18.762 1.00 86.38 86 SER A C 1
ATOM 694 O O . SER A 1 86 ? -8.279 -4.274 17.863 1.00 86.38 86 SER A O 1
ATOM 696 N N . LEU A 1 87 ? -9.627 -2.606 18.578 1.00 87.12 87 LEU A N 1
ATOM 697 C CA . LEU A 1 87 ? -10.239 -2.262 17.298 1.00 87.12 87 LEU A CA 1
ATOM 698 C C . LEU A 1 87 ? -9.212 -1.605 16.358 1.00 87.12 87 LEU A C 1
ATOM 700 O O . LEU A 1 87 ? -8.973 -2.119 15.264 1.00 87.12 87 LEU A O 1
ATOM 704 N N . LEU A 1 88 ? -8.519 -0.570 16.852 1.00 88.69 88 LEU A N 1
ATOM 705 C CA . LEU A 1 88 ? -7.435 0.116 16.146 1.00 88.69 88 LEU A CA 1
ATOM 706 C C . LEU A 1 88 ? -6.343 -0.874 15.720 1.00 88.69 88 LEU A C 1
ATOM 708 O O . LEU A 1 88 ? -5.996 -0.959 14.542 1.00 88.69 88 LEU A O 1
ATOM 712 N N . ASN A 1 89 ? -5.849 -1.679 16.666 1.00 90.12 89 ASN A N 1
ATOM 713 C CA . ASN A 1 89 ? -4.789 -2.652 16.405 1.00 90.12 89 ASN A CA 1
ATOM 714 C C . ASN A 1 89 ? -5.215 -3.691 15.366 1.00 90.12 89 ASN A C 1
ATOM 716 O O . ASN A 1 89 ? -4.433 -4.031 14.482 1.00 90.12 89 ASN A O 1
ATOM 720 N N . ALA A 1 90 ? -6.448 -4.200 15.449 1.00 89.06 90 ALA A N 1
ATOM 721 C CA . ALA A 1 90 ? -6.946 -5.175 14.486 1.00 89.06 90 ALA A CA 1
ATOM 722 C C . ALA A 1 90 ? -7.020 -4.585 13.072 1.00 89.06 90 ALA A C 1
ATOM 724 O O . ALA A 1 90 ? -6.667 -5.263 12.106 1.00 89.06 90 ALA A O 1
ATOM 725 N N . ASN A 1 91 ? -7.440 -3.328 12.941 1.00 89.88 91 ASN A N 1
ATOM 726 C CA . ASN A 1 91 ? -7.574 -2.673 11.647 1.00 89.88 91 ASN A CA 1
ATOM 727 C C . ASN A 1 91 ? -6.217 -2.329 11.033 1.00 89.88 91 ASN A C 1
ATOM 729 O O . ASN A 1 91 ? -5.982 -2.715 9.890 1.00 89.88 91 ASN A O 1
ATOM 733 N N . TYR A 1 92 ? -5.293 -1.735 11.790 1.00 91.88 92 TYR A N 1
ATOM 734 C CA . TYR A 1 92 ? -3.920 -1.494 11.329 1.00 91.88 92 TYR A CA 1
ATOM 735 C C . TYR A 1 92 ? -3.220 -2.785 10.897 1.00 91.88 92 TYR A C 1
ATOM 737 O O . TYR A 1 92 ? -2.661 -2.849 9.805 1.00 91.88 92 TYR A O 1
ATOM 745 N N . LEU A 1 93 ? -3.320 -3.842 11.706 1.00 92.19 93 LEU A N 1
ATOM 746 C CA . LEU A 1 93 ? -2.727 -5.140 11.391 1.00 92.19 93 LEU A CA 1
ATOM 747 C C . LEU A 1 93 ? -3.359 -5.747 10.128 1.00 92.19 93 LEU A C 1
ATOM 749 O O . LEU A 1 93 ? -2.652 -6.295 9.289 1.00 92.19 93 LEU A O 1
ATOM 753 N N . THR A 1 94 ? -4.671 -5.578 9.935 1.00 91.19 94 THR A N 1
ATOM 754 C CA . THR A 1 94 ? -5.343 -5.984 8.689 1.00 91.19 94 THR A CA 1
ATOM 755 C C . THR A 1 94 ? -4.786 -5.221 7.488 1.00 91.19 94 THR A C 1
ATOM 757 O O . THR A 1 94 ? -4.516 -5.839 6.464 1.00 91.19 94 THR A O 1
ATOM 760 N N . VAL A 1 95 ? -4.592 -3.901 7.592 1.00 92.31 95 VAL A N 1
ATOM 761 C CA . VAL A 1 95 ? -3.997 -3.119 6.498 1.00 92.31 95 VAL A CA 1
ATOM 762 C C . VAL A 1 95 ? -2.606 -3.648 6.171 1.00 92.31 95 VAL A C 1
ATOM 764 O O . VAL A 1 95 ? -2.366 -3.960 5.014 1.00 92.31 95 VAL A O 1
ATOM 767 N N . ILE A 1 96 ? -1.746 -3.833 7.175 1.00 94.19 96 ILE A N 1
ATOM 768 C CA . ILE A 1 96 ? -0.376 -4.336 6.997 1.00 94.19 96 ILE A CA 1
ATOM 769 C C . ILE A 1 96 ? -0.368 -5.711 6.321 1.00 94.19 96 ILE A C 1
ATOM 771 O O . ILE A 1 96 ? 0.321 -5.876 5.320 1.00 94.19 96 ILE A O 1
ATOM 775 N N . ILE A 1 97 ? -1.153 -6.677 6.819 1.00 93.19 97 ILE A N 1
ATOM 776 C CA . ILE A 1 97 ? -1.198 -8.032 6.248 1.00 93.19 97 ILE A CA 1
ATOM 777 C C . ILE A 1 97 ? -1.588 -7.982 4.771 1.00 93.19 97 ILE A C 1
ATOM 779 O O . ILE A 1 97 ? -0.882 -8.544 3.941 1.00 93.19 97 ILE A O 1
ATOM 783 N N . PHE A 1 98 ? -2.698 -7.320 4.433 1.00 91.81 98 PHE A N 1
ATOM 784 C CA . PHE A 1 98 ? -3.168 -7.300 3.047 1.00 91.81 98 PHE A CA 1
ATOM 785 C C . PHE A 1 98 ? -2.208 -6.534 2.134 1.00 91.81 98 PHE A C 1
ATOM 787 O O . PHE A 1 98 ? -1.925 -7.014 1.043 1.00 91.81 98 PHE A O 1
ATOM 794 N N . THR A 1 99 ? -1.636 -5.418 2.598 1.00 93.12 99 THR A N 1
ATOM 795 C CA . THR A 1 99 ? -0.648 -4.663 1.819 1.00 93.12 99 THR A CA 1
ATOM 796 C C . THR A 1 99 ? 0.599 -5.499 1.528 1.00 93.12 99 THR A C 1
ATOM 798 O O . THR A 1 99 ? 1.045 -5.546 0.386 1.00 93.12 99 THR A O 1
ATOM 801 N N . LEU A 1 100 ? 1.165 -6.170 2.537 1.00 93.06 100 LEU A N 1
ATOM 802 C CA . LEU A 1 100 ? 2.396 -6.945 2.368 1.00 93.06 100 LEU A CA 1
ATOM 803 C C . LEU A 1 100 ? 2.172 -8.209 1.536 1.00 93.06 100 LEU A C 1
ATOM 805 O O . LEU A 1 100 ? 2.983 -8.506 0.667 1.00 93.06 100 LEU A O 1
ATOM 809 N N . VAL A 1 101 ? 1.068 -8.929 1.760 1.00 91.31 101 VAL A N 1
ATOM 810 C CA . VAL A 1 101 ? 0.728 -10.116 0.959 1.00 91.31 101 VAL A CA 1
ATOM 811 C C . VAL A 1 101 ? 0.461 -9.725 -0.494 1.00 91.31 101 VAL A C 1
ATOM 813 O O . VAL A 1 101 ? 0.993 -10.366 -1.396 1.00 91.31 101 VAL A O 1
ATOM 816 N N . GLY A 1 102 ? -0.306 -8.656 -0.731 1.00 88.19 102 GLY A N 1
ATOM 817 C CA . GLY A 1 102 ? -0.554 -8.144 -2.078 1.00 88.19 102 GLY A CA 1
ATOM 818 C C . GLY A 1 102 ? 0.742 -7.738 -2.783 1.00 88.19 102 GLY A C 1
ATOM 819 O O . GLY A 1 102 ? 0.988 -8.168 -3.906 1.00 88.19 102 GLY A O 1
ATOM 820 N N . ALA A 1 103 ? 1.620 -6.995 -2.102 1.00 89.69 103 ALA A N 1
ATOM 821 C CA . ALA A 1 103 ? 2.916 -6.595 -2.647 1.00 89.69 103 ALA A CA 1
ATOM 822 C C . ALA A 1 103 ? 3.836 -7.790 -2.940 1.00 89.69 103 ALA A C 1
ATOM 824 O O . ALA A 1 103 ? 4.478 -7.817 -3.987 1.00 89.69 103 ALA A O 1
ATOM 825 N N . ALA A 1 104 ? 3.872 -8.789 -2.053 1.00 88.00 104 ALA A N 1
ATOM 826 C CA . ALA A 1 104 ? 4.654 -10.005 -2.251 1.00 88.00 104 ALA A CA 1
ATOM 827 C C . ALA A 1 104 ? 4.170 -10.778 -3.485 1.00 88.00 104 ALA A C 1
ATOM 829 O O . ALA A 1 104 ? 4.979 -11.161 -4.324 1.00 88.00 104 ALA A O 1
ATOM 830 N N . ILE A 1 105 ? 2.854 -10.933 -3.656 1.00 87.62 105 ILE A N 1
ATOM 831 C CA . ILE A 1 105 ? 2.286 -11.567 -4.852 1.00 87.62 105 ILE A CA 1
ATOM 832 C C . ILE A 1 105 ? 2.648 -10.764 -6.101 1.00 87.62 105 ILE A C 1
ATOM 834 O O . ILE A 1 105 ? 3.109 -11.351 -7.071 1.00 87.62 105 ILE A O 1
ATOM 838 N N . LEU A 1 106 ? 2.505 -9.435 -6.074 1.00 85.44 106 LEU A N 1
ATOM 839 C CA . LEU A 1 106 ? 2.875 -8.577 -7.203 1.00 85.44 106 LEU A CA 1
ATOM 840 C C . LEU A 1 106 ? 4.369 -8.675 -7.547 1.00 85.44 106 LEU A C 1
ATOM 842 O O . LEU A 1 106 ? 4.705 -8.666 -8.724 1.00 85.44 106 LEU A O 1
ATOM 846 N N . SER A 1 107 ? 5.257 -8.821 -6.557 1.00 84.38 107 SER A N 1
ATOM 847 C CA . SER A 1 107 ? 6.698 -8.994 -6.801 1.00 84.38 107 SER A CA 1
ATOM 848 C C . SER A 1 107 ? 7.074 -10.330 -7.433 1.00 84.38 107 SER A C 1
ATOM 850 O O . SER A 1 107 ? 8.152 -10.436 -8.009 1.00 84.38 107 SER A O 1
ATOM 852 N N . LEU A 1 108 ? 6.201 -11.342 -7.351 1.00 83.12 108 LEU A N 1
ATOM 853 C CA . LEU A 1 108 ? 6.432 -12.602 -8.052 1.00 83.12 108 LEU A CA 1
ATOM 854 C C . LEU A 1 108 ? 6.286 -12.423 -9.559 1.00 83.12 108 LEU A C 1
ATOM 856 O O . LEU A 1 108 ? 6.850 -13.220 -10.296 1.00 83.12 108 LEU A O 1
ATOM 860 N N . TYR A 1 109 ? 5.547 -11.412 -10.020 1.00 77.06 109 TYR A N 1
ATOM 861 C CA . TYR A 1 109 ? 5.297 -11.207 -11.437 1.00 77.06 109 TYR A CA 1
ATOM 862 C C . TYR A 1 109 ? 6.401 -10.386 -12.097 1.00 77.06 109 TYR A C 1
ATOM 864 O O . TYR A 1 109 ? 6.628 -9.227 -11.749 1.00 77.06 109 TYR A O 1
ATOM 872 N N . THR A 1 110 ? 7.055 -10.967 -13.102 1.00 66.31 110 THR A N 1
ATOM 873 C CA . THR A 1 110 ? 8.014 -10.242 -13.939 1.00 66.31 110 THR A CA 1
ATOM 874 C C . THR A 1 110 ? 7.243 -9.418 -14.964 1.00 66.31 110 THR A C 1
ATOM 876 O O . THR A 1 110 ? 6.783 -9.941 -15.981 1.00 66.31 110 THR A O 1
ATOM 879 N N . MET A 1 111 ? 7.067 -8.126 -14.691 1.00 59.16 111 MET A N 1
ATOM 880 C CA . MET A 1 111 ? 6.591 -7.183 -15.702 1.00 59.16 111 MET A CA 1
ATOM 881 C C . MET A 1 111 ? 7.665 -7.070 -16.788 1.00 59.16 111 MET A C 1
ATOM 883 O O . MET A 1 111 ? 8.826 -6.835 -16.445 1.00 59.16 111 MET A O 1
ATOM 887 N N . PRO A 1 112 ? 7.330 -7.231 -18.079 1.00 49.22 112 PRO A N 1
ATOM 888 C CA . PRO A 1 112 ? 8.280 -6.898 -19.122 1.00 49.22 112 PRO A CA 1
ATOM 889 C C . PRO A 1 112 ? 8.607 -5.409 -18.995 1.00 49.22 112 PRO A C 1
ATOM 891 O O . PRO A 1 112 ? 7.711 -4.567 -19.070 1.00 49.22 112 PRO A O 1
ATOM 894 N N . ASN A 1 113 ? 9.888 -5.082 -18.815 1.00 43.59 113 ASN A N 1
ATOM 895 C CA . ASN A 1 113 ? 10.372 -3.748 -19.132 1.00 43.59 113 ASN A CA 1
ATOM 896 C C . ASN A 1 113 ? 10.131 -3.574 -20.628 1.00 43.59 113 ASN A C 1
ATOM 898 O O . ASN A 1 113 ? 10.875 -4.098 -21.458 1.00 43.59 113 ASN A O 1
ATOM 902 N N . SER A 1 114 ? 9.034 -2.915 -20.991 1.00 38.91 114 SER A N 1
ATOM 903 C CA . SER A 1 114 ? 8.833 -2.478 -22.358 1.00 38.91 114 SER A CA 1
ATOM 904 C C . SER A 1 114 ? 9.884 -1.407 -22.620 1.00 38.91 114 SER A C 1
ATOM 906 O O . SER A 1 114 ? 9.655 -0.235 -22.333 1.00 38.91 114 SER A O 1
ATOM 908 N N . HIS A 1 115 ? 11.050 -1.817 -23.121 1.00 36.16 115 HIS A N 1
ATOM 909 C CA . HIS A 1 115 ? 12.034 -0.922 -23.711 1.00 36.16 115 HIS A CA 1
ATOM 910 C C . HIS A 1 115 ? 11.417 -0.323 -24.979 1.00 36.16 115 HIS A C 1
ATOM 912 O O . HIS A 1 115 ? 11.711 -0.735 -26.098 1.00 36.16 115 HIS A O 1
ATOM 918 N N . VAL A 1 116 ? 10.507 0.636 -24.813 1.00 38.00 116 VAL A N 1
ATOM 919 C CA . VAL A 1 116 ? 10.096 1.544 -25.885 1.00 38.00 116 VAL A CA 1
ATOM 920 C C . VAL A 1 116 ? 11.104 2.690 -25.871 1.00 38.00 116 VAL A C 1
ATOM 922 O O . VAL A 1 116 ? 10.796 3.837 -25.563 1.00 38.00 116 VAL A O 1
ATOM 925 N N . SER A 1 117 ? 12.363 2.350 -26.146 1.00 36.06 117 SER A N 1
ATOM 926 C CA . SER A 1 117 ? 13.470 3.296 -26.208 1.00 36.06 117 SER A CA 1
ATOM 927 C C . SER A 1 117 ? 13.446 4.010 -27.560 1.00 36.06 117 SER A C 1
ATOM 929 O O . SER A 1 117 ? 14.222 3.701 -28.461 1.00 36.06 117 SER A O 1
ATOM 931 N N . THR A 1 118 ? 12.532 4.964 -27.719 1.00 40.88 118 THR A N 1
ATOM 932 C CA . THR A 1 118 ? 12.660 6.014 -28.748 1.00 40.88 118 THR A CA 1
ATOM 933 C C . THR A 1 118 ? 13.163 7.338 -28.168 1.00 40.88 118 THR A C 1
ATOM 935 O O . THR A 1 118 ? 13.517 8.246 -28.910 1.00 40.88 118 THR A O 1
ATOM 938 N N . SER A 1 119 ? 13.300 7.426 -26.845 1.00 46.72 119 SER A N 1
ATOM 939 C CA . SER A 1 119 ? 14.012 8.491 -26.139 1.00 46.72 119 SER A CA 1
ATOM 940 C C . SER A 1 119 ? 14.525 7.925 -24.819 1.00 46.72 119 SER A C 1
ATOM 942 O O . SER A 1 119 ? 13.781 7.198 -24.173 1.00 46.72 119 SER A O 1
ATOM 944 N N . ASN A 1 120 ? 15.754 8.253 -24.416 1.00 51.00 120 ASN A N 1
ATOM 945 C CA . ASN A 1 120 ? 16.439 7.790 -23.194 1.00 51.00 120 ASN A CA 1
ATOM 946 C C . ASN A 1 120 ? 15.789 8.279 -21.871 1.00 51.00 120 ASN A C 1
ATOM 948 O O . ASN A 1 120 ? 16.490 8.691 -20.950 1.00 51.00 120 ASN A O 1
ATOM 952 N N . ILE A 1 121 ? 14.459 8.314 -21.796 1.00 51.84 121 ILE A N 1
ATOM 953 C CA . ILE A 1 121 ? 13.667 8.704 -20.632 1.00 51.84 121 ILE A CA 1
ATOM 954 C C . ILE A 1 121 ? 12.942 7.446 -20.155 1.00 51.84 121 ILE A C 1
ATOM 956 O O . ILE A 1 121 ? 11.779 7.225 -20.485 1.00 51.84 121 ILE A O 1
ATOM 960 N N . ASP A 1 122 ? 13.652 6.625 -19.387 1.00 55.44 122 ASP A N 1
ATOM 961 C CA . ASP A 1 122 ? 13.065 5.491 -18.682 1.00 55.44 122 ASP A CA 1
ATOM 962 C C . ASP A 1 122 ? 12.816 5.927 -17.231 1.00 55.44 122 ASP A C 1
ATOM 964 O O . ASP A 1 122 ? 13.746 6.253 -16.499 1.00 55.44 122 ASP A O 1
ATOM 968 N N . PHE A 1 123 ? 11.542 6.010 -16.834 1.00 53.41 123 PHE A N 1
ATOM 969 C CA . PHE A 1 123 ? 11.135 6.228 -15.444 1.00 53.41 123 PHE A CA 1
ATOM 970 C C . PHE A 1 123 ? 10.193 5.106 -15.027 1.00 53.41 123 PHE A C 1
ATOM 972 O O . PHE A 1 123 ? 8.990 5.147 -15.301 1.00 53.41 123 PHE A O 1
ATOM 979 N N . ASN A 1 124 ? 10.742 4.078 -14.391 1.00 65.62 124 ASN A N 1
ATOM 980 C CA . ASN A 1 124 ? 9.990 2.911 -13.966 1.00 65.62 124 ASN A CA 1
ATOM 981 C C . ASN A 1 124 ? 9.561 3.023 -12.494 1.00 65.62 124 ASN A C 1
ATOM 983 O O . ASN A 1 124 ? 10.356 3.031 -11.553 1.00 65.62 124 ASN A O 1
ATOM 987 N N . ILE A 1 125 ? 8.253 3.093 -12.262 1.00 62.66 125 ILE A N 1
ATOM 988 C CA . ILE A 1 125 ? 7.712 3.039 -10.905 1.00 62.66 125 ILE A CA 1
ATOM 989 C C . ILE A 1 125 ? 7.537 1.574 -10.533 1.00 62.66 125 ILE A C 1
ATOM 991 O O . ILE A 1 125 ? 6.729 0.860 -11.127 1.00 62.66 125 ILE A O 1
ATOM 995 N N . SER A 1 126 ? 8.244 1.136 -9.492 1.00 73.94 126 SER A N 1
ATOM 996 C CA . SER A 1 126 ? 8.095 -0.224 -8.978 1.00 73.94 126 SER A CA 1
ATOM 997 C C . SER A 1 126 ? 6.655 -0.443 -8.497 1.00 73.94 126 SER A C 1
ATOM 999 O O . SER A 1 126 ? 6.199 0.145 -7.510 1.00 73.94 126 SER A O 1
ATOM 1001 N N . MET A 1 127 ? 5.919 -1.299 -9.209 1.00 77.31 127 MET A N 1
ATOM 1002 C CA . MET A 1 127 ? 4.526 -1.657 -8.912 1.00 77.31 127 MET A CA 1
ATOM 1003 C C . MET A 1 127 ? 4.331 -2.152 -7.465 1.00 77.31 127 MET A C 1
ATOM 1005 O O . MET A 1 127 ? 3.430 -1.659 -6.786 1.00 77.31 127 MET A O 1
ATOM 1009 N N . PRO A 1 128 ? 5.181 -3.048 -6.922 1.00 84.69 128 PRO A N 1
ATOM 1010 C CA . PRO A 1 128 ? 5.087 -3.446 -5.518 1.00 84.69 128 PRO A CA 1
ATOM 1011 C C . PRO A 1 128 ? 5.300 -2.284 -4.537 1.00 84.69 128 PRO A C 1
ATOM 1013 O O . PRO A 1 128 ? 4.567 -2.168 -3.555 1.00 84.69 128 PRO A O 1
ATOM 1016 N N . PHE A 1 129 ? 6.272 -1.400 -4.788 1.00 86.06 129 PHE A N 1
ATOM 1017 C CA . PHE A 1 129 ? 6.570 -0.289 -3.874 1.00 86.06 129 PHE A CA 1
ATOM 1018 C C . PHE A 1 129 ? 5.479 0.777 -3.890 1.00 86.06 129 PHE A C 1
ATOM 1020 O O . PHE A 1 129 ? 5.044 1.228 -2.828 1.00 86.06 129 PHE A O 1
ATOM 1027 N N . SER A 1 130 ? 4.987 1.132 -5.077 1.00 84.62 130 SER A N 1
ATOM 1028 C CA . SER A 1 130 ? 3.844 2.034 -5.222 1.00 84.62 130 SER A CA 1
ATOM 1029 C C . SER A 1 130 ? 2.587 1.447 -4.578 1.00 84.62 130 SER A C 1
ATOM 1031 O O . SER A 1 130 ? 1.926 2.148 -3.815 1.00 84.62 130 SER A O 1
ATOM 1033 N N . TYR A 1 131 ? 2.303 0.153 -4.756 1.00 89.19 131 TYR A N 1
ATOM 1034 C CA . TYR A 1 131 ? 1.176 -0.517 -4.098 1.00 89.19 131 TYR A CA 1
ATOM 1035 C C . TYR A 1 131 ? 1.251 -0.432 -2.563 1.00 89.19 131 TYR A C 1
ATOM 1037 O O . TYR A 1 131 ? 0.246 -0.139 -1.903 1.00 89.19 131 TYR A O 1
ATOM 1045 N N . ILE A 1 132 ? 2.438 -0.643 -1.977 1.00 91.31 132 ILE A N 1
ATOM 1046 C CA . ILE A 1 132 ? 2.647 -0.471 -0.531 1.00 91.31 132 ILE A CA 1
ATOM 1047 C C . ILE A 1 132 ? 2.376 0.977 -0.129 1.00 91.31 132 ILE A C 1
ATOM 1049 O O . ILE A 1 132 ? 1.585 1.230 0.786 1.00 91.31 132 ILE A O 1
ATOM 1053 N N . ALA A 1 133 ? 3.002 1.920 -0.831 1.00 90.56 133 ALA A N 1
ATOM 1054 C CA . ALA A 1 133 ? 2.949 3.325 -0.478 1.00 90.56 133 ALA A CA 1
ATOM 1055 C C . ALA A 1 133 ? 1.531 3.894 -0.558 1.00 90.56 133 ALA A C 1
ATOM 1057 O O . ALA A 1 133 ? 1.076 4.542 0.387 1.00 90.56 133 ALA A O 1
ATOM 1058 N N . VAL A 1 134 ? 0.788 3.584 -1.624 1.00 91.38 134 VAL A N 1
ATOM 1059 C CA . VAL A 1 134 ? -0.616 3.981 -1.763 1.00 91.38 134 VAL A CA 1
ATOM 1060 C C . VAL A 1 134 ? -1.434 3.412 -0.602 1.00 91.38 134 VAL A C 1
ATOM 1062 O O . VAL A 1 134 ? -2.103 4.148 0.116 1.00 91.38 134 VAL A O 1
ATOM 1065 N N . ASN A 1 135 ? -1.338 2.121 -0.294 1.00 93.31 135 ASN A N 1
ATOM 1066 C CA . ASN A 1 135 ? -2.131 1.570 0.809 1.00 93.31 135 ASN A CA 1
ATOM 1067 C C . ASN A 1 135 ? -1.782 2.160 2.184 1.00 93.31 135 ASN A C 1
ATOM 1069 O O . ASN A 1 135 ? -2.675 2.355 3.014 1.00 93.31 135 ASN A O 1
ATOM 1073 N N . PHE A 1 136 ? -0.513 2.475 2.428 1.00 94.38 136 PHE A N 1
ATOM 1074 C CA . PHE A 1 136 ? -0.076 3.086 3.681 1.00 94.38 136 PHE A CA 1
ATOM 1075 C C . PHE A 1 136 ? -0.476 4.551 3.792 1.00 94.38 136 PHE A C 1
ATOM 1077 O O . PHE A 1 136 ? -0.940 4.955 4.857 1.00 94.38 136 PHE A O 1
ATOM 1084 N N . PHE A 1 137 ? -0.421 5.326 2.708 1.00 93.19 137 PHE A N 1
ATOM 1085 C CA . PHE A 1 137 ? -0.894 6.710 2.704 1.00 93.19 137 PHE A CA 1
ATOM 1086 C C . PHE A 1 137 ? -2.415 6.841 2.841 1.00 93.19 137 PHE A C 1
ATOM 1088 O O . PHE A 1 137 ? -2.894 7.863 3.336 1.00 93.19 137 PHE A O 1
ATOM 1095 N N . ALA A 1 138 ? -3.190 5.822 2.460 1.00 90.12 138 ALA A N 1
ATOM 1096 C CA . ALA A 1 138 ? -4.647 5.852 2.590 1.00 90.12 138 ALA A CA 1
ATOM 1097 C C . ALA A 1 138 ? -5.101 6.127 4.035 1.00 90.12 138 ALA A C 1
ATOM 1099 O O . ALA A 1 138 ? -6.066 6.862 4.252 1.00 90.12 138 ALA A O 1
ATOM 1100 N N . VAL A 1 139 ? -4.389 5.587 5.031 1.00 90.12 139 VAL A N 1
ATOM 1101 C CA . VAL A 1 139 ? -4.724 5.754 6.454 1.00 90.12 139 VAL A CA 1
ATOM 1102 C C . VAL A 1 139 ? -4.530 7.192 6.960 1.00 90.12 139 VAL A C 1
ATOM 1104 O O . VAL A 1 139 ? -5.523 7.793 7.369 1.00 90.12 139 VAL A O 1
ATOM 1107 N N . PRO A 1 140 ? -3.328 7.804 6.918 1.00 88.69 140 PRO A N 1
ATOM 1108 C CA . PRO A 1 140 ? -3.128 9.177 7.381 1.00 88.69 140 PRO A CA 1
ATOM 1109 C C . PRO A 1 140 ? -3.933 10.207 6.582 1.00 88.69 140 PRO A C 1
ATOM 1111 O O . PRO A 1 140 ? -4.310 11.242 7.133 1.00 88.69 140 PRO A O 1
ATOM 1114 N N . ILE A 1 141 ? -4.221 9.945 5.304 1.00 86.81 141 ILE A N 1
ATOM 1115 C CA . ILE A 1 141 ? -4.968 10.880 4.460 1.00 86.81 141 ILE A CA 1
ATOM 1116 C C . ILE A 1 141 ? -6.463 10.809 4.776 1.00 86.81 141 ILE A C 1
ATOM 1118 O O . ILE A 1 141 ? -7.058 11.833 5.117 1.00 86.81 141 ILE A O 1
ATOM 1122 N N . ALA A 1 142 ? -7.069 9.619 4.721 1.00 86.62 142 ALA A N 1
ATOM 1123 C CA . ALA A 1 142 ? -8.522 9.467 4.802 1.00 86.62 142 ALA A CA 1
ATOM 1124 C C . ALA A 1 142 ? -9.067 9.057 6.172 1.00 86.62 142 ALA A C 1
ATOM 1126 O O . ALA A 1 142 ? -10.236 9.315 6.445 1.00 86.62 142 ALA A O 1
ATOM 1127 N N . PHE A 1 143 ? -8.256 8.474 7.050 1.00 86.19 143 PHE A N 1
ATOM 1128 C CA . PHE A 1 143 ? -8.684 7.916 8.338 1.00 86.19 143 PHE A CA 1
ATOM 1129 C C . PHE A 1 143 ? -7.952 8.593 9.505 1.00 86.19 143 PHE A C 1
ATOM 1131 O O . PHE A 1 143 ? -7.315 7.945 10.325 1.00 86.19 143 PHE A O 1
ATOM 1138 N N . LYS A 1 144 ? -8.023 9.931 9.576 1.00 79.44 144 LYS A N 1
ATOM 1139 C CA . LYS A 1 144 ? -7.245 10.764 10.521 1.00 79.44 144 LYS A CA 1
ATOM 1140 C C . LYS A 1 144 ? -7.618 10.603 12.000 1.00 79.44 144 LYS A C 1
ATOM 1142 O O . LYS A 1 144 ? -6.789 10.869 12.873 1.00 79.44 144 LYS A O 1
ATOM 1147 N N . LYS A 1 145 ? -8.888 10.298 12.291 1.00 73.81 145 LYS A N 1
ATOM 1148 C CA . LYS A 1 145 ? -9.409 10.211 13.668 1.00 73.81 145 LYS A CA 1
ATOM 1149 C C . LYS A 1 145 ? -9.363 8.775 14.176 1.00 73.81 145 LYS A C 1
ATOM 1151 O O . LYS A 1 145 ? -8.697 8.525 15.173 1.00 73.81 145 LYS A O 1
ATOM 1156 N N . TYR A 1 146 ? -10.020 7.875 13.450 1.00 76.62 146 TYR A N 1
ATOM 1157 C CA . TYR A 1 146 ? -10.082 6.445 13.724 1.00 76.62 146 TYR A CA 1
ATOM 1158 C C . TYR A 1 146 ? -10.142 5.675 12.404 1.00 76.62 146 TYR A C 1
ATOM 1160 O O . TYR A 1 146 ? -10.643 6.192 11.402 1.00 76.62 146 TYR A O 1
ATOM 1168 N N . THR A 1 147 ? -9.686 4.425 12.403 1.00 72.19 147 THR A N 1
ATOM 1169 C CA . THR A 1 147 ? -9.715 3.557 11.214 1.00 72.19 147 THR A CA 1
ATOM 1170 C C . THR A 1 147 ? -11.122 3.208 10.727 1.00 72.19 147 THR A C 1
ATOM 1172 O O . THR A 1 147 ? -11.296 2.838 9.571 1.00 72.19 147 THR A O 1
ATOM 1175 N N . GLU A 1 148 ? -12.127 3.350 11.586 1.00 76.38 148 GLU A N 1
ATOM 1176 C CA . GLU A 1 148 ? -13.548 3.108 11.312 1.00 76.38 148 GLU A CA 1
ATOM 1177 C C . GLU A 1 148 ? -14.284 4.386 10.899 1.00 76.38 148 GLU A C 1
ATOM 1179 O O . GLU A 1 148 ? -15.451 4.338 10.518 1.00 76.38 148 GLU A O 1
ATOM 1184 N N . GLN A 1 149 ? -13.614 5.539 10.983 1.00 80.94 149 GLN A N 1
ATOM 1185 C CA . GLN A 1 149 ? -14.176 6.828 10.612 1.00 80.94 149 GLN A CA 1
ATOM 1186 C C . GLN A 1 149 ? -13.397 7.413 9.436 1.00 80.94 149 GLN A C 1
ATOM 1188 O O . GLN A 1 149 ? -12.408 8.135 9.592 1.00 80.94 149 GLN A O 1
ATOM 1193 N N . LYS A 1 150 ? -13.889 7.119 8.231 1.00 85.00 150 LYS A N 1
ATOM 1194 C CA . LYS A 1 150 ? -13.429 7.784 7.012 1.00 85.00 150 LYS A CA 1
ATOM 1195 C C . LYS A 1 150 ? -13.817 9.261 7.059 1.00 85.00 150 LYS A C 1
ATOM 1197 O O . LYS A 1 150 ? -14.963 9.602 7.328 1.00 85.00 150 LYS A O 1
ATOM 1202 N N . SER A 1 151 ? -12.882 10.126 6.702 1.00 79.81 151 SER A N 1
ATOM 1203 C CA . SER A 1 151 ? -13.143 11.524 6.387 1.00 79.81 151 SER A CA 1
ATOM 1204 C C . SER A 1 151 ? -14.169 11.654 5.252 1.00 79.81 151 SER A C 1
ATOM 1206 O O . SER A 1 151 ? -14.042 11.012 4.205 1.00 79.81 151 SER A O 1
ATOM 1208 N N . ASP A 1 152 ? -15.176 12.505 5.433 1.00 73.31 152 ASP A N 1
ATOM 1209 C CA . ASP A 1 152 ? -16.249 12.683 4.453 1.00 73.31 152 ASP A CA 1
ATOM 1210 C C . ASP A 1 152 ? -15.782 13.295 3.130 1.00 73.31 152 ASP A C 1
ATOM 1212 O O . ASP A 1 152 ? -16.281 12.897 2.080 1.00 73.31 152 ASP A O 1
ATOM 1216 N N . TYR A 1 153 ? -14.777 14.173 3.161 1.00 77.56 153 TYR A N 1
ATOM 1217 C CA . TYR A 1 153 ? -14.291 14.897 1.983 1.00 77.56 153 TYR A CA 1
ATOM 1218 C C . TYR A 1 153 ? -13.410 14.055 1.043 1.00 77.56 153 TYR A C 1
ATOM 1220 O O . TYR A 1 153 ? -13.141 14.476 -0.078 1.00 77.56 153 TYR A O 1
ATOM 1228 N N . ILE A 1 154 ? -12.963 12.862 1.459 1.00 80.88 154 ILE A N 1
ATOM 1229 C CA . ILE A 1 154 ? -12.075 12.021 0.639 1.00 80.88 154 ILE A CA 1
ATOM 1230 C C . ILE A 1 154 ? -12.868 10.878 0.012 1.00 80.88 154 ILE A C 1
ATOM 1232 O O . ILE A 1 154 ? -13.261 9.918 0.686 1.00 80.88 154 ILE A O 1
ATOM 1236 N N . SER A 1 155 ? -13.096 10.977 -1.297 1.00 85.69 155 SER A N 1
ATOM 1237 C CA . SER A 1 155 ? -13.633 9.878 -2.102 1.00 85.69 155 SER A CA 1
ATOM 1238 C C . SER A 1 155 ? -12.542 8.856 -2.419 1.00 85.69 155 SER A C 1
ATOM 1240 O O . SER A 1 155 ? -11.398 9.220 -2.680 1.00 85.69 155 SER A O 1
ATOM 1242 N N . TYR A 1 156 ? -12.913 7.574 -2.434 1.00 85.31 156 TYR A N 1
ATOM 1243 C CA . TYR A 1 156 ? -12.016 6.473 -2.790 1.00 85.31 156 TYR A CA 1
ATOM 1244 C C . TYR A 1 156 ? -11.464 6.606 -4.218 1.00 85.31 156 TYR A C 1
ATOM 1246 O O . TYR A 1 156 ? -10.265 6.453 -4.426 1.00 85.31 156 TYR A O 1
ATOM 1254 N N . ILE A 1 157 ? -12.324 6.944 -5.185 1.00 85.38 157 ILE A N 1
ATOM 1255 C CA . ILE A 1 157 ? -11.934 7.067 -6.599 1.00 85.38 157 ILE A CA 1
ATOM 1256 C C . ILE A 1 157 ? -10.969 8.240 -6.783 1.00 85.38 157 ILE A C 1
ATOM 1258 O O . ILE A 1 157 ? -9.923 8.084 -7.403 1.00 85.38 157 ILE A O 1
ATOM 1262 N N . ILE A 1 158 ? -11.289 9.394 -6.188 1.00 86.75 158 ILE A N 1
ATOM 1263 C CA . ILE A 1 158 ? -10.433 10.589 -6.245 1.00 86.75 158 ILE A CA 1
ATOM 1264 C C . ILE A 1 158 ? -9.079 10.288 -5.604 1.00 86.75 158 ILE A C 1
ATOM 1266 O O . ILE A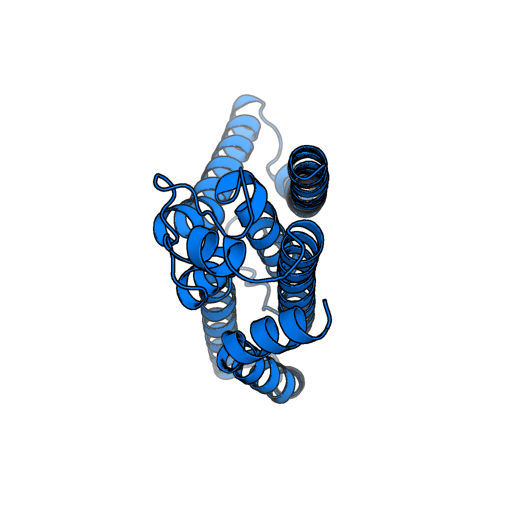 1 158 ? -8.045 10.610 -6.173 1.00 86.75 158 ILE A O 1
ATOM 1270 N N . TYR A 1 159 ? -9.079 9.617 -4.451 1.00 89.94 159 TYR A N 1
ATOM 1271 C CA . TYR A 1 159 ? -7.853 9.200 -3.785 1.00 89.94 159 TYR A CA 1
ATOM 1272 C C . TYR A 1 159 ? -6.961 8.337 -4.692 1.00 89.94 159 TYR A C 1
ATOM 1274 O O . TYR A 1 159 ? -5.769 8.620 -4.815 1.00 89.94 159 TYR A O 1
ATOM 1282 N N . LEU A 1 160 ? -7.532 7.320 -5.347 1.00 87.19 160 LEU A N 1
ATOM 1283 C CA . LEU A 1 160 ? -6.785 6.451 -6.256 1.00 87.19 160 LEU A CA 1
ATOM 1284 C C . LEU A 1 160 ? -6.249 7.197 -7.476 1.00 87.19 160 LEU A C 1
ATOM 1286 O O . LEU A 1 160 ? -5.067 7.065 -7.779 1.00 87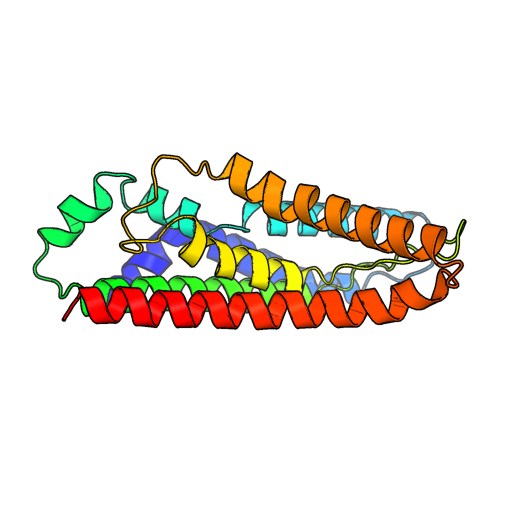.19 160 LEU A O 1
ATOM 1290 N N . LEU A 1 161 ? -7.081 8.000 -8.144 1.00 86.56 161 LEU A N 1
ATOM 1291 C CA . LEU A 1 161 ? -6.657 8.792 -9.303 1.00 86.56 161 LEU A CA 1
ATOM 1292 C C . LEU A 1 161 ? -5.503 9.731 -8.938 1.00 86.56 161 LEU A C 1
ATOM 1294 O O . LEU A 1 161 ? -4.517 9.819 -9.669 1.00 86.56 161 LEU A O 1
ATOM 1298 N N . THR A 1 162 ? -5.585 10.384 -7.778 1.00 87.81 162 THR A N 1
ATOM 1299 C CA . THR A 1 162 ? -4.528 11.283 -7.317 1.00 87.81 162 THR A CA 1
ATOM 1300 C C . THR A 1 162 ? -3.223 10.534 -7.052 1.00 87.81 162 THR A C 1
ATOM 1302 O O . THR A 1 162 ? -2.161 10.972 -7.482 1.00 87.81 162 THR A O 1
ATOM 1305 N N . MET A 1 163 ? -3.292 9.401 -6.354 1.00 87.19 163 MET A N 1
ATOM 1306 C CA . MET A 1 163 ? -2.109 8.650 -5.933 1.00 87.19 163 MET A CA 1
ATOM 1307 C C . MET A 1 163 ? -1.424 7.877 -7.056 1.00 87.19 163 MET A C 1
ATOM 1309 O O . MET A 1 163 ? -0.199 7.813 -7.086 1.00 87.19 163 MET A O 1
ATOM 1313 N N . VAL A 1 164 ? -2.202 7.283 -7.958 1.00 83.75 164 VAL A N 1
ATOM 1314 C CA . VAL A 1 164 ? -1.683 6.400 -9.011 1.00 83.75 164 VAL A CA 1
ATOM 1315 C C . VAL A 1 164 ? -1.339 7.173 -10.282 1.00 83.75 164 VAL A C 1
ATOM 1317 O O . VAL A 1 164 ? -0.417 6.783 -10.987 1.00 83.75 164 VAL A O 1
ATOM 1320 N N . ILE A 1 165 ? -2.055 8.261 -10.587 1.00 82.62 165 ILE A N 1
ATOM 1321 C CA . ILE A 1 165 ? -1.884 8.998 -11.849 1.00 82.62 165 ILE A CA 1
ATOM 1322 C C . 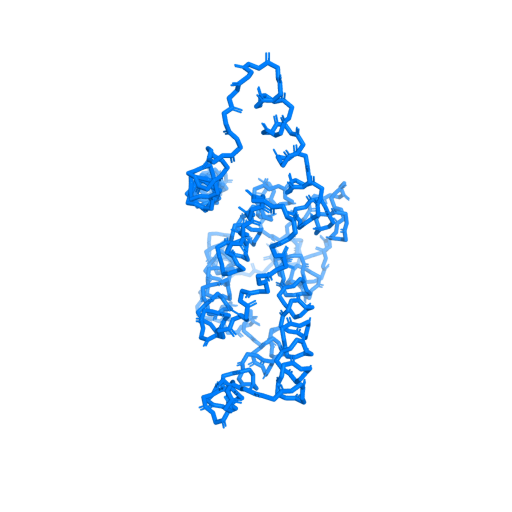ILE A 1 165 ? -1.304 10.386 -11.587 1.00 82.62 165 ILE A C 1
ATOM 1324 O O . ILE A 1 165 ? -0.228 10.715 -12.080 1.00 82.62 165 ILE A O 1
ATOM 1328 N N . LEU A 1 166 ? -1.997 11.207 -10.798 1.00 85.62 166 LEU A N 1
ATOM 1329 C CA . LE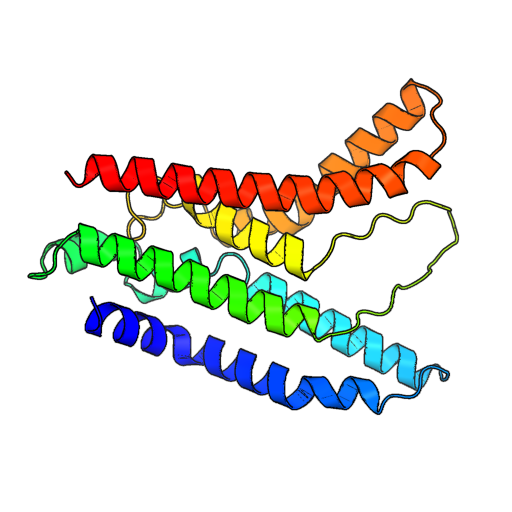U A 1 166 ? -1.688 12.636 -10.697 1.00 85.62 166 LEU A CA 1
ATOM 1330 C C . LEU A 1 166 ? -0.326 12.903 -10.037 1.00 85.62 166 LEU A C 1
ATOM 1332 O O . LEU A 1 166 ? 0.451 13.696 -10.560 1.00 85.62 166 LEU A O 1
ATOM 1336 N N . ILE A 1 167 ? -0.016 12.232 -8.922 1.00 86.81 167 ILE A N 1
ATOM 1337 C CA . ILE A 1 167 ? 1.269 12.387 -8.222 1.00 86.81 167 ILE A CA 1
ATOM 1338 C C . ILE A 1 167 ? 2.445 11.967 -9.119 1.00 86.81 167 ILE A C 1
ATOM 1340 O O . ILE A 1 167 ? 3.334 12.798 -9.312 1.00 86.81 167 ILE A O 1
ATOM 1344 N N . PRO A 1 168 ? 2.465 10.756 -9.714 1.00 82.19 168 PRO A N 1
ATOM 1345 C CA . PRO A 1 168 ? 3.514 10.374 -10.658 1.00 82.19 168 PRO A CA 1
ATOM 1346 C C . PRO A 1 168 ? 3.712 11.369 -11.803 1.00 82.19 168 PRO A C 1
ATOM 1348 O O . PRO A 1 168 ? 4.842 11.777 -12.061 1.00 82.19 168 PRO A O 1
ATOM 1351 N N . VAL A 1 169 ? 2.626 11.821 -12.442 1.00 83.31 169 VAL A N 1
ATOM 1352 C CA . VAL A 1 169 ? 2.697 12.775 -13.561 1.00 83.31 169 VAL A CA 1
ATOM 1353 C C . VAL A 1 169 ? 3.305 14.107 -13.124 1.00 83.31 169 VAL A C 1
ATOM 1355 O O . VAL A 1 169 ? 4.206 14.610 -13.791 1.00 83.31 169 VAL A O 1
ATOM 1358 N N . ILE A 1 170 ? 2.864 14.668 -11.994 1.00 86.69 170 ILE A N 1
ATOM 1359 C CA . ILE A 1 170 ? 3.418 15.928 -11.475 1.00 86.69 170 ILE A CA 1
ATOM 1360 C C . ILE A 1 170 ? 4.909 15.785 -11.182 1.00 86.69 170 ILE A C 1
ATOM 1362 O O . ILE A 1 170 ? 5.683 16.681 -11.504 1.00 86.69 170 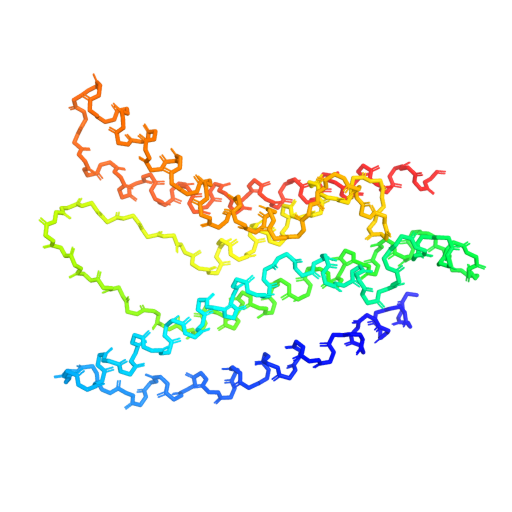ILE A O 1
ATOM 1366 N N . ILE A 1 171 ? 5.323 14.668 -10.590 1.00 84.19 171 ILE A N 1
ATOM 1367 C CA . ILE A 1 171 ? 6.723 14.446 -10.230 1.00 84.19 171 ILE A CA 1
ATOM 1368 C C . ILE A 1 171 ? 7.595 14.343 -11.479 1.00 84.19 171 ILE A C 1
ATOM 1370 O O . ILE A 1 171 ? 8.624 15.010 -11.542 1.00 84.19 171 ILE A O 1
ATOM 1374 N N . VAL A 1 172 ? 7.161 13.594 -12.496 1.00 82.12 172 VAL A N 1
ATOM 1375 C CA . VAL A 1 172 ? 7.875 13.522 -13.779 1.00 82.12 172 VAL A CA 1
ATOM 1376 C C . VAL A 1 172 ? 7.976 14.909 -14.419 1.00 82.12 172 VAL A C 1
ATOM 1378 O O . VAL A 1 172 ? 9.066 15.312 -14.817 1.00 82.12 172 VAL A O 1
ATOM 1381 N N . LEU A 1 173 ? 6.882 15.679 -14.455 1.00 85.19 173 LEU A N 1
ATOM 1382 C CA . LEU A 1 173 ? 6.886 17.041 -15.001 1.00 85.19 173 LEU A CA 1
ATOM 1383 C C . LEU A 1 173 ? 7.843 17.975 -14.248 1.00 85.19 173 LEU A C 1
ATOM 1385 O O . LEU A 1 173 ? 8.559 18.746 -14.882 1.00 85.19 173 LEU A O 1
ATOM 1389 N N . LEU A 1 174 ? 7.889 17.897 -12.914 1.00 86.50 174 LEU A N 1
ATOM 1390 C CA . LEU A 1 174 ? 8.807 18.696 -12.100 1.00 86.50 174 LEU A CA 1
ATOM 1391 C C . LEU A 1 174 ? 10.268 18.338 -12.378 1.00 86.50 174 LEU A C 1
ATOM 1393 O O . LEU A 1 174 ? 11.087 19.235 -12.557 1.00 86.50 174 LEU A O 1
ATOM 1397 N N . VAL A 1 175 ? 10.597 17.047 -12.445 1.00 83.12 175 VAL A N 1
ATOM 1398 C CA . VAL A 1 175 ? 11.968 16.582 -12.703 1.00 83.12 175 VAL A CA 1
ATOM 1399 C C . VAL A 1 175 ? 12.419 16.996 -14.097 1.00 83.12 175 VAL A C 1
ATOM 1401 O O . VAL A 1 175 ? 13.489 17.583 -14.235 1.00 83.12 175 VAL A O 1
ATOM 1404 N N . VAL A 1 176 ? 11.587 16.765 -15.117 1.00 83.31 176 VAL A N 1
ATOM 1405 C CA . VAL A 1 176 ? 11.875 17.195 -16.492 1.00 83.31 176 VAL A CA 1
ATOM 1406 C C . VAL A 1 176 ? 12.036 18.715 -16.549 1.00 83.31 176 VAL A C 1
ATOM 1408 O O . VAL A 1 176 ? 13.019 19.199 -17.106 1.00 83.31 176 VAL A O 1
ATOM 1411 N N . GLY A 1 177 ? 11.142 19.471 -15.904 1.00 84.50 177 GLY A N 1
ATOM 1412 C CA . GLY A 1 177 ? 11.234 20.928 -15.804 1.00 84.50 177 GLY A CA 1
ATOM 1413 C C . GLY A 1 177 ? 12.562 21.394 -15.199 1.00 84.50 177 GLY A C 1
ATOM 1414 O O . GLY A 1 177 ? 13.256 22.213 -15.797 1.00 84.50 177 GLY A O 1
ATOM 1415 N N . ILE A 1 178 ? 12.976 20.820 -14.068 1.00 84.81 178 ILE A N 1
ATOM 1416 C CA . ILE A 1 178 ? 14.265 21.124 -13.424 1.00 84.81 178 ILE A CA 1
ATOM 1417 C C . ILE A 1 178 ? 15.435 20.773 -14.352 1.00 84.81 178 ILE A C 1
ATOM 1419 O O . ILE A 1 178 ? 16.335 21.591 -14.532 1.00 84.81 178 ILE A O 1
ATOM 1423 N N . CYS A 1 179 ? 15.424 19.598 -14.984 1.00 83.38 179 CYS A N 1
ATOM 1424 C CA . CYS A 1 179 ? 16.484 19.208 -15.912 1.00 83.38 179 CYS A CA 1
ATOM 1425 C C . CYS A 1 179 ? 16.622 20.203 -17.072 1.00 83.38 179 CYS A C 1
ATOM 1427 O O . CYS A 1 179 ? 17.742 20.593 -17.400 1.00 83.38 179 CYS A O 1
ATOM 1429 N N . THR A 1 180 ? 15.500 20.665 -17.636 1.00 82.69 180 THR A N 1
ATOM 1430 C CA . THR A 1 180 ? 15.502 21.663 -18.718 1.00 82.69 180 THR A CA 1
ATOM 1431 C C . THR A 1 180 ? 15.952 23.052 -18.262 1.00 82.69 180 THR A C 1
ATOM 1433 O O . THR A 1 180 ? 16.666 23.722 -18.998 1.00 82.69 180 THR A O 1
ATOM 1436 N N . LEU A 1 181 ? 15.593 23.483 -17.047 1.00 86.94 181 LEU A N 1
ATOM 1437 C CA . LEU A 1 181 ? 15.959 24.805 -16.522 1.00 86.94 181 LEU A CA 1
ATOM 1438 C C . LEU A 1 181 ? 17.447 24.919 -16.172 1.00 86.94 181 LEU A C 1
ATOM 1440 O O . LEU A 1 181 ? 18.036 25.984 -16.329 1.00 86.94 181 LEU A O 1
ATOM 1444 N N . PHE A 1 182 ? 18.053 23.831 -15.695 1.00 84.12 182 PHE A N 1
ATOM 1445 C CA . PHE A 1 182 ? 19.440 23.814 -15.226 1.00 84.12 182 PHE A CA 1
ATOM 1446 C C . PHE A 1 182 ? 20.413 23.138 -16.208 1.00 84.12 182 PHE A C 1
ATOM 1448 O O . PHE A 1 182 ? 21.571 22.922 -15.855 1.00 84.12 182 PHE A O 1
ATOM 1455 N N . ASN A 1 183 ? 19.971 22.811 -17.432 1.00 80.25 183 ASN A N 1
ATOM 1456 C CA . ASN A 1 183 ? 20.760 22.097 -18.450 1.00 80.25 183 ASN A CA 1
ATOM 1457 C C . ASN A 1 183 ? 21.407 20.795 -17.933 1.00 80.25 183 ASN A C 1
ATOM 1459 O O . ASN A 1 183 ? 22.511 20.420 -18.335 1.00 80.25 183 ASN A O 1
ATOM 1463 N N . TYR A 1 184 ? 20.719 20.080 -17.041 1.00 79.06 184 TYR A N 1
ATOM 1464 C CA . TYR A 1 184 ? 21.164 18.762 -16.600 1.00 79.06 184 TYR A CA 1
ATOM 1465 C C . TYR A 1 184 ? 20.888 17.707 -17.673 1.00 79.06 184 TYR A C 1
ATOM 1467 O O . TYR A 1 184 ? 19.880 17.762 -18.380 1.00 79.06 184 TYR A O 1
ATOM 1475 N N . SER A 1 185 ? 21.758 16.698 -17.767 1.00 75.56 185 SER A N 1
ATOM 1476 C CA . SER A 1 185 ? 21.509 15.560 -18.648 1.00 75.56 185 SER A CA 1
ATOM 1477 C C . SER A 1 185 ? 20.301 14.758 -18.156 1.00 75.56 185 SER A C 1
ATOM 1479 O O . SER A 1 185 ? 20.138 14.503 -16.961 1.00 75.56 185 SER A O 1
ATOM 1481 N N . LEU A 1 186 ? 19.464 14.304 -19.093 1.00 69.56 186 LEU A N 1
ATOM 1482 C CA . LEU A 1 186 ? 18.296 13.475 -18.777 1.00 69.56 186 LEU A CA 1
ATOM 1483 C C . LEU A 1 186 ? 18.679 12.123 -18.148 1.00 69.56 186 LEU A C 1
ATOM 1485 O O . LEU A 1 186 ? 17.833 11.486 -17.542 1.00 69.56 186 LEU A O 1
ATOM 1489 N N . GLY A 1 187 ? 19.952 11.711 -18.194 1.00 65.94 187 GLY A N 1
ATOM 1490 C CA . GLY A 1 187 ? 20.439 10.512 -17.499 1.00 65.94 187 GLY A CA 1
ATOM 1491 C C . GLY A 1 187 ? 20.310 10.567 -15.967 1.00 65.94 187 GLY A C 1
ATOM 1492 O O . GLY A 1 187 ? 20.313 9.523 -15.319 1.00 65.94 187 GLY A O 1
ATOM 1493 N N . ILE A 1 188 ? 20.134 11.758 -15.376 1.00 70.12 188 ILE A N 1
ATOM 1494 C CA . ILE A 1 188 ? 19.821 11.919 -13.944 1.00 70.12 188 ILE A CA 1
ATOM 1495 C C . ILE A 1 188 ? 18.464 11.297 -13.571 1.00 70.12 188 ILE A C 1
ATOM 1497 O O . ILE A 1 188 ? 18.283 10.905 -12.415 1.00 70.12 188 ILE A O 1
ATOM 1501 N N . LEU A 1 189 ? 17.535 11.134 -14.525 1.00 68.81 189 LEU A N 1
ATOM 1502 C CA . LEU A 1 189 ? 16.225 10.532 -14.254 1.00 68.81 189 LEU A CA 1
ATOM 1503 C C . LEU A 1 189 ? 16.334 9.119 -13.668 1.00 68.81 189 LEU A C 1
ATOM 1505 O O . LEU A 1 189 ? 15.564 8.786 -12.775 1.00 68.81 189 LEU A O 1
ATOM 1509 N N . ASN A 1 190 ? 17.323 8.329 -14.095 1.00 69.44 190 ASN A N 1
ATOM 1510 C CA . ASN A 1 190 ? 17.509 6.952 -13.623 1.00 69.44 190 ASN A CA 1
ATOM 1511 C C . ASN A 1 190 ? 17.886 6.909 -12.129 1.00 69.44 190 ASN A C 1
ATOM 1513 O O . ASN A 1 190 ? 17.411 6.068 -11.361 1.00 69.44 190 ASN A O 1
ATOM 1517 N N . TYR A 1 191 ? 18.720 7.854 -11.682 1.00 72.69 191 TYR A N 1
ATOM 1518 C CA . TYR A 1 191 ? 19.051 8.001 -10.263 1.00 72.69 191 TYR A CA 1
ATOM 1519 C C . TYR A 1 191 ? 17.850 8.523 -9.471 1.00 72.69 191 TYR A C 1
ATOM 1521 O O . TYR A 1 191 ? 17.576 8.048 -8.365 1.00 72.69 191 TYR A O 1
ATOM 1529 N N . PHE A 1 192 ? 17.105 9.467 -10.053 1.00 78.12 192 PHE A N 1
ATOM 1530 C CA . PHE A 1 192 ? 15.897 10.004 -9.440 1.00 78.12 192 PHE A CA 1
ATOM 1531 C C . PHE A 1 192 ? 14.799 8.941 -9.294 1.00 78.12 192 PHE A C 1
ATOM 1533 O O . PHE A 1 192 ? 14.139 8.912 -8.264 1.00 78.12 192 PHE A O 1
ATOM 1540 N N . GLU A 1 193 ? 14.639 8.026 -10.251 1.00 75.69 193 GLU A N 1
ATOM 1541 C CA . GLU A 1 193 ? 13.704 6.896 -10.179 1.00 75.69 193 GLU A CA 1
ATOM 1542 C C . GLU A 1 193 ? 13.942 6.042 -8.934 1.00 75.69 193 GLU A C 1
ATOM 1544 O O . GLU A 1 193 ? 13.021 5.766 -8.162 1.00 75.69 193 GLU A O 1
ATOM 1549 N N . THR A 1 194 ? 15.200 5.670 -8.699 1.00 77.25 194 THR A N 1
ATOM 1550 C CA . THR A 1 194 ? 15.583 4.861 -7.540 1.00 77.25 194 THR A CA 1
ATOM 1551 C C . THR A 1 194 ? 15.271 5.606 -6.240 1.00 77.25 194 THR A C 1
ATOM 1553 O O . THR A 1 194 ? 14.623 5.062 -5.343 1.00 77.25 194 THR A O 1
ATOM 1556 N N . ILE A 1 195 ? 15.675 6.878 -6.153 1.00 82.31 195 ILE A N 1
ATOM 1557 C CA . ILE A 1 195 ? 15.414 7.733 -4.986 1.00 82.31 195 ILE A CA 1
ATOM 1558 C C . ILE A 1 195 ? 13.910 7.916 -4.772 1.00 82.31 195 ILE A C 1
ATOM 1560 O O . ILE A 1 195 ? 13.447 7.867 -3.635 1.00 82.31 195 ILE A O 1
ATOM 1564 N N . PHE A 1 196 ? 13.138 8.089 -5.841 1.00 82.31 196 PHE A N 1
ATOM 1565 C CA . PHE A 1 196 ? 11.696 8.259 -5.775 1.00 82.31 196 PHE A CA 1
ATOM 1566 C C . PHE A 1 196 ? 11.014 6.996 -5.254 1.00 82.31 196 PHE A C 1
ATOM 1568 O O . PHE A 1 196 ? 10.249 7.068 -4.299 1.00 82.31 196 PHE A O 1
ATOM 1575 N N . ASN A 1 197 ? 11.334 5.832 -5.814 1.00 83.75 197 ASN A N 1
ATOM 1576 C CA . ASN A 1 197 ? 10.744 4.555 -5.426 1.00 83.75 197 ASN A CA 1
ATOM 1577 C C . ASN A 1 197 ? 10.994 4.229 -3.938 1.00 83.75 197 ASN A C 1
ATOM 1579 O O . ASN A 1 197 ? 10.051 3.957 -3.188 1.00 83.75 197 ASN A O 1
ATOM 1583 N N . TYR A 1 198 ? 12.247 4.313 -3.478 1.00 85.88 198 TYR A N 1
ATOM 1584 C CA . TYR A 1 198 ? 12.583 4.056 -2.072 1.00 85.88 198 TYR A CA 1
ATOM 1585 C C . TYR A 1 198 ? 12.145 5.195 -1.141 1.00 85.88 198 TYR A C 1
ATOM 1587 O O . TYR A 1 198 ? 11.659 4.943 -0.035 1.00 85.88 198 TYR A O 1
ATOM 1595 N N . GLY A 1 199 ? 12.267 6.449 -1.576 1.00 86.56 199 GLY A N 1
ATOM 1596 C CA . GLY A 1 199 ? 11.833 7.635 -0.835 1.00 86.56 199 GLY A CA 1
ATOM 1597 C C . GLY A 1 199 ? 10.324 7.652 -0.595 1.00 86.56 199 GLY A C 1
ATOM 1598 O O . GLY A 1 199 ? 9.865 7.873 0.524 1.00 86.56 199 GLY A O 1
ATOM 1599 N N . PHE A 1 200 ? 9.534 7.338 -1.620 1.00 86.62 200 PHE A N 1
ATOM 1600 C CA . PHE A 1 200 ? 8.079 7.262 -1.521 1.00 86.62 200 PHE A CA 1
ATOM 1601 C C . PHE A 1 200 ? 7.635 6.123 -0.592 1.00 86.62 200 PHE A C 1
ATOM 1603 O O . PHE A 1 200 ? 6.757 6.314 0.254 1.00 86.62 200 PHE A O 1
ATOM 1610 N N . LEU A 1 201 ? 8.298 4.964 -0.670 1.00 90.38 201 LEU A N 1
ATOM 1611 C CA . LEU A 1 201 ? 8.058 3.837 0.231 1.00 90.38 201 LEU A CA 1
ATOM 1612 C C . LEU A 1 201 ? 8.391 4.189 1.688 1.00 90.38 201 LEU A C 1
ATOM 1614 O O . LEU A 1 201 ? 7.543 4.031 2.568 1.00 90.38 201 LEU A O 1
ATOM 1618 N N . THR A 1 202 ? 9.590 4.705 1.952 1.00 91.12 202 THR A N 1
ATOM 1619 C CA . THR A 1 202 ? 10.032 5.077 3.309 1.00 91.12 202 THR A CA 1
ATOM 1620 C C . THR A 1 202 ? 9.141 6.150 3.931 1.00 91.12 202 THR A C 1
ATOM 1622 O O . THR A 1 202 ? 8.707 5.996 5.077 1.00 91.12 202 THR A O 1
ATOM 1625 N N . LEU A 1 203 ? 8.778 7.183 3.166 1.00 92.50 203 LEU A N 1
ATOM 1626 C CA . LEU A 1 203 ? 7.855 8.223 3.612 1.00 92.50 203 LEU A CA 1
ATOM 1627 C C . LEU A 1 203 ? 6.474 7.647 3.955 1.00 92.50 203 LEU A C 1
ATOM 1629 O O . LEU A 1 203 ? 5.901 7.994 4.988 1.00 92.50 203 LEU A O 1
ATOM 1633 N N . SER A 1 204 ? 5.952 6.732 3.132 1.00 93.31 204 SER A N 1
ATOM 1634 C CA . SER A 1 204 ? 4.648 6.106 3.382 1.00 93.31 204 SER A CA 1
ATOM 1635 C C . SER A 1 204 ? 4.620 5.308 4.689 1.00 93.31 204 SER A C 1
ATOM 1637 O O . SER A 1 204 ? 3.666 5.423 5.463 1.00 93.31 204 SER A O 1
ATOM 1639 N N . ILE A 1 205 ? 5.694 4.562 4.980 1.00 93.94 205 ILE A N 1
ATOM 1640 C CA . ILE A 1 205 ? 5.856 3.797 6.221 1.00 93.94 205 ILE A CA 1
ATOM 1641 C C . ILE A 1 205 ? 5.886 4.755 7.409 1.00 93.94 205 ILE A C 1
ATOM 1643 O O . ILE A 1 205 ? 5.144 4.562 8.375 1.00 93.94 205 ILE A O 1
ATOM 1647 N N . PHE A 1 206 ? 6.695 5.813 7.324 1.00 94.75 206 PHE A N 1
ATOM 1648 C CA . PHE A 1 206 ? 6.792 6.813 8.381 1.00 94.75 206 PHE A CA 1
ATOM 1649 C C . PHE A 1 206 ? 5.433 7.462 8.671 1.00 94.75 206 PHE A C 1
ATOM 1651 O O . PHE A 1 206 ? 4.993 7.486 9.821 1.00 94.75 206 PHE A O 1
ATOM 1658 N N . CYS A 1 207 ? 4.717 7.920 7.640 1.00 92.62 207 CYS A N 1
ATOM 1659 C CA . CYS A 1 207 ? 3.395 8.525 7.796 1.00 92.62 207 CYS A CA 1
ATOM 1660 C C . CYS A 1 207 ? 2.365 7.550 8.386 1.00 92.62 207 CYS A C 1
ATOM 1662 O O . CYS A 1 207 ? 1.547 7.948 9.220 1.00 92.62 207 CYS A O 1
ATOM 1664 N N . PHE A 1 208 ? 2.402 6.277 7.990 1.00 94.06 208 PHE A N 1
ATOM 1665 C CA . PHE A 1 208 ? 1.508 5.247 8.516 1.00 94.06 208 PHE A CA 1
ATOM 1666 C C . PHE A 1 208 ? 1.753 4.980 10.007 1.00 94.06 208 PHE A C 1
ATOM 1668 O O . PHE A 1 208 ? 0.807 4.993 10.803 1.00 94.06 208 PHE A O 1
ATOM 1675 N N . VAL A 1 209 ? 3.018 4.813 10.404 1.00 93.38 209 VAL A N 1
ATOM 1676 C CA . VAL A 1 209 ? 3.416 4.599 11.805 1.00 93.38 209 VAL A CA 1
ATOM 1677 C C . VAL A 1 209 ? 3.122 5.836 12.657 1.00 93.38 209 VAL A C 1
ATOM 1679 O O . VAL A 1 209 ? 2.535 5.715 13.733 1.00 93.38 209 VAL A O 1
ATOM 1682 N N . ALA A 1 210 ? 3.444 7.035 12.169 1.00 92.12 210 ALA A N 1
ATOM 1683 C CA . ALA A 1 210 ? 3.121 8.282 12.858 1.00 92.12 210 ALA A CA 1
ATOM 1684 C C . ALA A 1 210 ? 1.607 8.418 13.087 1.00 92.12 210 ALA A C 1
ATOM 1686 O O . ALA A 1 210 ? 1.171 8.767 14.186 1.00 92.12 210 ALA A O 1
ATOM 1687 N N . SER A 1 211 ? 0.791 8.070 12.085 1.00 91.75 211 SER A N 1
ATOM 1688 C CA . SER A 1 211 ? -0.669 8.068 12.212 1.00 91.75 211 SER A CA 1
ATOM 1689 C C . SER A 1 211 ? -1.151 7.099 13.291 1.00 91.75 211 SER A C 1
ATOM 1691 O O . SER A 1 211 ? -1.988 7.478 14.110 1.00 91.75 211 SER A O 1
ATOM 1693 N N . TYR A 1 212 ? -0.578 5.891 13.354 1.00 92.06 212 TYR A N 1
ATOM 1694 C CA . TYR A 1 212 ? -0.893 4.928 14.412 1.00 92.06 212 TYR A CA 1
ATOM 1695 C C . TYR A 1 212 ? -0.600 5.504 15.800 1.00 92.06 212 TYR A C 1
ATOM 1697 O O . TYR A 1 212 ? -1.460 5.454 16.674 1.00 92.06 212 TYR A O 1
ATOM 1705 N N . ILE A 1 213 ? 0.578 6.104 15.996 1.00 91.06 213 ILE A N 1
ATOM 1706 C CA . ILE A 1 213 ? 0.978 6.692 17.283 1.00 91.06 213 ILE A CA 1
ATOM 1707 C C . ILE A 1 213 ? 0.025 7.828 17.683 1.00 91.06 213 ILE A C 1
ATOM 1709 O O . ILE A 1 213 ? -0.405 7.896 18.836 1.00 91.06 213 ILE A O 1
ATOM 1713 N N . ILE A 1 214 ? -0.339 8.704 16.741 1.00 89.38 214 ILE A N 1
ATOM 1714 C CA . ILE A 1 214 ? -1.277 9.811 16.985 1.00 89.38 214 ILE A CA 1
ATOM 1715 C C . ILE A 1 214 ? -2.661 9.280 17.376 1.00 89.38 214 ILE A C 1
ATOM 1717 O O . ILE A 1 214 ? -3.262 9.784 18.322 1.00 89.38 214 ILE A O 1
ATOM 1721 N N . GLN A 1 215 ? -3.177 8.274 16.666 1.00 88.56 215 GLN A N 1
ATOM 1722 C CA . GLN A 1 215 ? -4.485 7.682 16.962 1.00 88.56 215 GLN A CA 1
ATOM 1723 C C . GLN A 1 215 ? -4.473 6.926 18.289 1.00 88.56 215 GLN A C 1
ATOM 1725 O O . GLN A 1 215 ? -5.400 7.062 19.081 1.00 88.56 215 GLN A O 1
ATOM 1730 N N . TYR A 1 216 ? -3.397 6.196 18.570 1.00 88.50 216 TYR A N 1
ATOM 1731 C CA . TYR A 1 216 ? -3.212 5.475 19.821 1.00 88.50 216 TYR A CA 1
ATOM 1732 C C . TYR A 1 216 ? -3.220 6.417 21.031 1.00 88.50 216 TYR A C 1
ATOM 1734 O O . TYR A 1 216 ? -3.910 6.144 22.009 1.00 88.50 216 TYR A O 1
ATOM 1742 N N . LYS A 1 217 ? -2.528 7.563 20.946 1.00 86.38 217 LYS A N 1
ATOM 1743 C CA . LYS A 1 217 ? -2.528 8.583 22.010 1.00 86.38 217 LYS A CA 1
ATOM 1744 C C . LYS A 1 217 ? -3.909 9.182 22.286 1.00 86.38 217 LYS A C 1
ATOM 1746 O O . LYS A 1 217 ? -4.155 9.589 23.407 1.00 86.38 217 LYS A O 1
ATOM 1751 N N . LYS A 1 218 ? -4.804 9.231 21.294 1.00 84.19 218 LYS A N 1
ATOM 1752 C CA . LYS A 1 218 ? -6.185 9.729 21.456 1.00 84.19 218 LYS A CA 1
ATOM 1753 C C . LYS A 1 218 ? -7.138 8.709 22.091 1.00 84.19 218 LYS A C 1
ATOM 1755 O O . LYS A 1 218 ? -8.298 9.036 22.327 1.00 84.19 218 LYS A O 1
ATOM 1760 N N . LEU A 1 219 ? -6.701 7.459 22.248 1.00 79.12 219 LEU A N 1
ATOM 1761 C CA . LEU A 1 219 ? -7.488 6.371 22.835 1.00 79.12 219 LEU A CA 1
ATOM 1762 C C . LEU A 1 219 ? -7.165 6.114 24.311 1.00 79.12 219 LEU A C 1
ATOM 1764 O O . LEU A 1 219 ? -7.887 5.335 24.935 1.00 79.12 219 LEU A O 1
ATOM 1768 N N . ILE A 1 220 ? -6.074 6.703 24.806 1.00 59.19 220 ILE A N 1
ATOM 1769 C CA . ILE A 1 220 ? -5.696 6.764 26.223 1.00 59.19 220 ILE A CA 1
ATOM 1770 C C . ILE A 1 220 ? -6.446 7.939 26.841 1.00 59.19 220 ILE A C 1
ATOM 1772 O O . ILE A 1 220 ? -7.017 7.732 27.930 1.00 59.19 220 ILE A O 1
#

Foldseek 3Di:
DVVLLVVLVVLCVVLVVVLVVLLVCLCVLVVQDPDDPVSVVVLVVVVVVLVVNLLVCFLCLCVSLVSCPNACNCVVVVPDPDALVVNQVSSLVSLVVSLVSSLVSSVSRDRPPPPPPPDPQDQDARSSLLSNLRSLVSCVVQVQQGSNHGDPVDDPVVSSCCSVPVVVVVVVVVVVVVCVVVVNDSVVSVVVSVCCSVVSSVVSVVSSVVSSVVNVVVSD